Protein AF-A0A6J6MQL1-F1 (afdb_monomer)

Radius of gyration: 19.49 Å; Cα contacts (8 Å, |Δi|>4): 168; chains: 1; bounding box: 38×51×52 Å

pLDDT: mean 86.59, std 8.13, range [52.0, 97.88]

Foldseek 3Di:
DDLVVQLLCVQQVNDLDDPDALCCQQPVNVVSVVVVNRPDDDDDDFDQDPDPPDFGAHAHLPDDDDDDPPPDPPVPVSVVVVCCCLDPNVQCCVCAVVRHDDGPDPPDDPVSNPPHGVSSVNVVVRCVVRPYDHDPCNVDDCCLSPVPLVVVVVCVVVVNDDPVVSVVVSVVVVVVCVVPND

Organism: NCBI:txid449393

Secondary structure (DSSP, 8-state):
--HHHHHHHHHTTS-S-----TTTIIIIIHHHHHTT---SPPP--PPPPSSTTPPP-B-----PPP---TT-S-HHHHHHHHHHHHSHHHHHIIIIISS----S-S-S-GGGGGGS-HHHHHHHHHHHHH-B---GGGSS-HIIIIIIHHHHHHHHHTTSS-HHHHHHHHHHHHHHHHHH--

Mean predicted aligned error: 6.28 Å

Structure (mmCIF, N/CA/C/O backbone):
data_AF-A0A6J6MQL1-F1
#
_entry.id   AF-A0A6J6MQL1-F1
#
loop_
_atom_site.group_PDB
_atom_site.id
_atom_site.type_symbol
_atom_site.label_atom_id
_atom_site.label_alt_id
_atom_site.label_comp_id
_atom_site.label_asym_id
_atom_site.label_entity_id
_atom_site.label_seq_id
_atom_site.pdbx_PDB_ins_code
_atom_site.Cartn_x
_atom_site.Cartn_y
_atom_site.Cartn_z
_atom_site.occupancy
_atom_site.B_iso_or_equiv
_atom_site.auth_seq_id
_atom_site.auth_comp_id
_atom_site.auth_asym_id
_atom_site.auth_atom_id
_atom_site.pdbx_PDB_model_num
ATOM 1 N N . MET A 1 1 ? -16.166 -5.048 2.514 1.00 52.00 1 MET A N 1
ATOM 2 C CA . MET A 1 1 ? -16.376 -3.762 1.817 1.00 52.00 1 MET A CA 1
ATOM 3 C C . MET A 1 1 ? -15.197 -3.576 0.891 1.00 52.00 1 MET A C 1
ATOM 5 O O . MET A 1 1 ? -14.080 -3.800 1.338 1.00 52.00 1 MET A O 1
ATOM 9 N N . ASP A 1 2 ? -15.452 -3.268 -0.374 1.00 74.69 2 ASP A N 1
ATOM 10 C CA . ASP A 1 2 ? -14.392 -2.976 -1.341 1.00 74.69 2 ASP A CA 1
ATOM 11 C C . ASP A 1 2 ? -13.705 -1.640 -0.989 1.00 74.69 2 ASP A C 1
ATOM 13 O O . ASP A 1 2 ? -14.363 -0.738 -0.457 1.00 74.69 2 ASP A O 1
ATOM 17 N N . LEU A 1 3 ? -12.401 -1.510 -1.249 1.00 77.44 3 LEU A N 1
ATOM 18 C CA . LEU A 1 3 ? -11.632 -0.296 -0.948 1.00 77.44 3 LEU A CA 1
ATOM 19 C C . LEU A 1 3 ? -12.214 0.919 -1.680 1.00 77.44 3 LEU A C 1
ATOM 21 O O . LEU A 1 3 ? -12.257 2.010 -1.109 1.00 77.44 3 LEU A O 1
ATOM 25 N N . ASP A 1 4 ? -12.736 0.727 -2.889 1.00 84.88 4 ASP A N 1
ATOM 26 C CA . ASP A 1 4 ? -13.379 1.787 -3.670 1.00 84.88 4 ASP A CA 1
ATOM 27 C C . ASP A 1 4 ? -14.632 2.330 -2.970 1.00 84.88 4 ASP A C 1
ATOM 29 O O . ASP A 1 4 ? -14.839 3.542 -2.883 1.00 84.88 4 ASP A O 1
ATOM 33 N N . GLN A 1 5 ? -15.440 1.446 -2.378 1.00 88.25 5 GLN A N 1
ATOM 34 C CA . GLN A 1 5 ? -16.629 1.846 -1.622 1.00 88.25 5 GLN A CA 1
ATOM 35 C C . GLN A 1 5 ? -16.258 2.570 -0.325 1.00 88.25 5 GLN A C 1
ATOM 37 O O . GLN A 1 5 ? -16.855 3.597 -0.001 1.00 88.25 5 GLN A O 1
ATOM 42 N N . ALA A 1 6 ? -15.265 2.060 0.410 1.00 90.69 6 ALA A N 1
ATOM 43 C CA . ALA A 1 6 ? -14.784 2.698 1.634 1.00 90.69 6 ALA A CA 1
ATOM 44 C C . ALA A 1 6 ? -14.199 4.091 1.347 1.00 90.69 6 ALA A C 1
ATOM 46 O O . ALA A 1 6 ? -14.475 5.047 2.074 1.00 90.69 6 ALA A O 1
ATOM 47 N N . THR A 1 7 ? -13.456 4.217 0.244 1.00 92.00 7 THR A N 1
ATOM 48 C CA . THR A 1 7 ? -12.907 5.485 -0.244 1.00 92.00 7 THR A CA 1
ATOM 49 C C . THR A 1 7 ? -14.017 6.471 -0.575 1.00 92.00 7 THR A C 1
ATOM 51 O O . THR A 1 7 ? -13.976 7.597 -0.093 1.00 92.00 7 THR A O 1
ATOM 54 N N . ALA A 1 8 ? -15.035 6.049 -1.330 1.00 91.94 8 ALA A N 1
ATOM 55 C CA . ALA A 1 8 ? -16.162 6.905 -1.693 1.00 91.94 8 ALA A CA 1
ATOM 56 C C . ALA A 1 8 ? -16.960 7.385 -0.469 1.00 91.94 8 ALA A C 1
ATOM 58 O O . ALA A 1 8 ? -17.384 8.539 -0.414 1.00 91.94 8 ALA A O 1
ATOM 59 N N . LEU A 1 9 ? -17.156 6.522 0.536 1.00 94.31 9 LEU A N 1
ATOM 60 C CA . LEU A 1 9 ? -17.793 6.917 1.795 1.00 94.31 9 LEU A CA 1
ATOM 61 C C . LEU A 1 9 ? -16.956 7.959 2.542 1.00 94.31 9 LEU A C 1
ATOM 63 O O . LEU A 1 9 ? -17.510 8.949 3.019 1.00 94.31 9 LEU A O 1
ATOM 67 N N . PHE A 1 10 ? -15.639 7.766 2.613 1.00 95.12 10 PHE A N 1
ATOM 68 C CA . PHE A 1 10 ? -14.742 8.706 3.275 1.00 95.12 10 PHE A CA 1
ATOM 69 C C . PHE A 1 10 ? -14.699 10.054 2.554 1.00 95.12 10 PHE A C 1
ATOM 71 O O . PHE A 1 10 ? -14.961 11.079 3.176 1.00 95.12 10 PHE A O 1
ATOM 78 N N . THR A 1 11 ? -14.450 10.080 1.241 1.00 94.31 11 THR 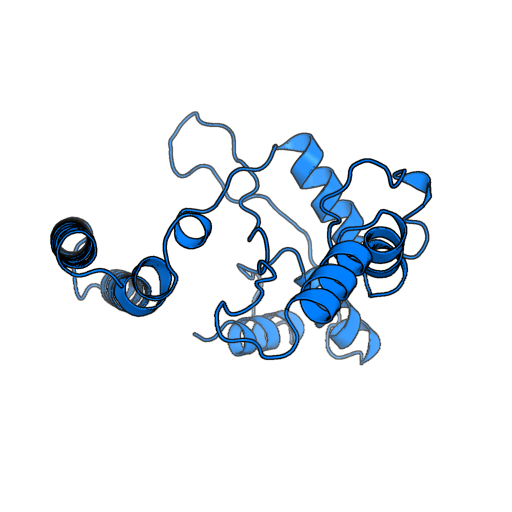A N 1
ATOM 79 C CA . THR A 1 11 ? -14.355 11.335 0.474 1.00 94.31 11 THR A CA 1
ATOM 80 C C . THR A 1 11 ? -15.674 12.107 0.449 1.00 94.31 11 THR A C 1
ATOM 82 O O . THR A 1 11 ? -15.651 13.335 0.439 1.00 94.31 11 THR A O 1
ATOM 85 N N . ALA A 1 12 ? -16.819 11.422 0.545 1.00 93.69 12 ALA A N 1
ATOM 86 C CA . ALA A 1 12 ? -18.136 12.041 0.709 1.00 93.69 12 ALA A CA 1
ATOM 87 C C . ALA A 1 12 ? -18.436 12.540 2.141 1.00 93.69 12 ALA A C 1
ATOM 89 O O . ALA A 1 12 ? -19.544 13.013 2.396 1.00 93.69 12 ALA A O 1
ATOM 90 N N . GLY A 1 13 ? -17.504 12.401 3.091 1.00 93.56 13 GLY A N 1
ATOM 91 C CA . GLY A 1 13 ? -17.689 12.795 4.493 1.00 93.56 13 GLY A CA 1
ATOM 92 C C . GLY A 1 13 ? -18.632 11.881 5.283 1.00 93.56 13 GLY A C 1
ATOM 93 O O . GLY A 1 13 ? -19.147 12.280 6.325 1.00 93.56 13 GLY A O 1
ATOM 94 N N . LYS A 1 14 ? -18.891 10.663 4.792 1.00 95.19 14 LYS A N 1
ATOM 95 C CA . LYS A 1 14 ? -19.779 9.673 5.428 1.00 95.19 14 LYS A CA 1
ATOM 96 C C . LYS A 1 14 ? -19.042 8.698 6.348 1.00 95.19 14 LYS A C 1
ATOM 98 O O . LYS A 1 14 ? -19.692 7.908 7.029 1.00 95.19 14 LYS A O 1
ATOM 103 N N . SER A 1 15 ? -17.711 8.745 6.395 1.00 94.25 15 SER A N 1
ATOM 104 C CA . SER A 1 15 ? -16.911 8.079 7.424 1.00 94.25 15 SER A CA 1
ATOM 105 C C . SER A 1 15 ? -15.860 9.033 7.993 1.00 94.25 15 SER A C 1
ATOM 107 O O . SER A 1 15 ? -15.272 9.833 7.273 1.00 94.25 15 SER A O 1
ATOM 109 N N . CYS A 1 16 ? -15.619 8.943 9.304 1.00 92.31 16 CYS A N 1
ATOM 110 C CA . CYS A 1 16 ? -14.619 9.774 9.987 1.00 92.31 16 CYS A CA 1
ATOM 111 C C . CYS A 1 16 ? -13.195 9.216 9.860 1.00 92.31 16 CYS A C 1
ATOM 113 O O . CYS A 1 16 ? -12.227 9.922 10.125 1.00 92.31 16 CYS A O 1
ATOM 115 N N . MET A 1 17 ? -13.063 7.938 9.501 1.00 92.56 17 MET A N 1
ATOM 116 C CA . MET A 1 17 ? -11.787 7.249 9.352 1.00 92.56 17 MET A CA 1
ATOM 117 C C . MET A 1 17 ? -11.829 6.328 8.140 1.00 92.56 17 MET A C 1
ATOM 119 O O . MET A 1 17 ? -12.863 5.726 7.834 1.00 92.56 17 MET A O 1
ATOM 123 N N . LEU A 1 18 ? -10.674 6.184 7.498 1.00 92.25 18 LEU A N 1
ATOM 124 C CA . LEU A 1 18 ? -10.436 5.220 6.440 1.00 92.25 18 LEU A CA 1
ATOM 125 C C . LEU A 1 18 ? -9.104 4.517 6.696 1.00 92.25 18 LEU A C 1
ATOM 127 O O . LEU A 1 18 ? -8.073 5.169 6.849 1.00 92.25 18 LEU A O 1
ATOM 131 N N . LEU A 1 19 ? -9.131 3.185 6.711 1.00 88.06 19 LEU A N 1
ATOM 132 C CA . LEU A 1 19 ? -7.923 2.382 6.564 1.00 88.06 19 LEU A CA 1
ATOM 133 C C . LEU A 1 19 ? -7.638 2.264 5.070 1.00 88.06 19 LEU A C 1
ATOM 135 O O . LEU A 1 19 ? -8.383 1.603 4.351 1.00 88.06 19 LEU A O 1
ATOM 139 N N . GLY A 1 20 ? -6.606 2.963 4.612 1.00 84.31 20 GLY A N 1
ATOM 140 C CA . GLY A 1 20 ? -6.303 3.120 3.196 1.00 84.31 20 GLY A CA 1
ATOM 141 C C . GLY A 1 20 ? -4.817 3.006 2.886 1.00 84.31 20 GLY A C 1
ATOM 142 O O . GLY A 1 20 ? -3.994 2.712 3.753 1.00 84.31 20 GLY A O 1
ATOM 143 N N . GLY A 1 21 ? -4.493 3.236 1.618 1.00 80.75 21 GLY A N 1
ATOM 144 C CA . GLY A 1 21 ? -3.138 3.154 1.090 1.00 80.75 21 GLY A CA 1
ATOM 145 C C . GLY A 1 21 ? -2.384 4.482 1.068 1.00 80.75 21 GLY A C 1
ATOM 146 O O . GLY A 1 21 ? -2.976 5.562 1.044 1.00 80.75 21 GLY A O 1
ATOM 147 N N . THR A 1 22 ? -1.056 4.402 0.980 1.00 80.06 22 THR A N 1
ATOM 148 C CA . THR A 1 22 ? -0.149 5.555 0.804 1.00 80.06 22 THR A CA 1
ATOM 149 C C . THR A 1 22 ? -0.374 6.326 -0.491 1.00 80.06 22 THR A C 1
ATOM 151 O O . THR A 1 22 ? -0.025 7.499 -0.564 1.00 80.06 22 THR A O 1
ATOM 154 N N . TRP A 1 23 ? -0.956 5.687 -1.507 1.00 79.56 23 TRP A N 1
ATOM 155 C CA . TRP A 1 23 ? -1.260 6.298 -2.803 1.00 79.56 23 TRP A CA 1
ATOM 156 C C . TRP A 1 23 ? -2.483 7.225 -2.758 1.00 79.56 23 TRP A C 1
ATOM 158 O O . TRP A 1 23 ? -2.714 8.005 -3.680 1.00 79.56 23 TRP A O 1
ATOM 168 N N . MET A 1 24 ? -3.297 7.156 -1.701 1.00 86.81 24 MET A N 1
ATOM 169 C CA . MET A 1 24 ? -4.571 7.872 -1.647 1.00 86.81 24 MET A CA 1
ATOM 170 C C . MET A 1 24 ? -4.439 9.399 -1.561 1.00 86.81 24 MET A C 1
ATOM 172 O O . MET A 1 24 ? -5.181 10.066 -2.287 1.00 86.81 24 MET A O 1
ATOM 176 N N . PRO A 1 25 ? -3.524 9.980 -0.752 1.00 87.06 25 PRO A N 1
ATOM 177 C CA . PRO A 1 25 ? -3.368 11.431 -0.675 1.00 87.06 25 PRO A CA 1
ATOM 178 C C . PRO A 1 25 ? -2.992 12.082 -2.009 1.00 87.06 25 PRO A C 1
ATOM 180 O O . PRO A 1 25 ? -3.547 13.123 -2.340 1.00 87.06 25 PRO A O 1
ATOM 183 N N . GLY A 1 26 ? -2.086 11.467 -2.778 1.00 82.38 26 GLY A N 1
ATOM 184 C CA . GLY A 1 26 ? -1.686 11.949 -4.105 1.00 82.38 26 GLY A CA 1
ATOM 185 C C . GLY A 1 26 ? -2.676 11.602 -5.222 1.00 82.38 26 GLY A C 1
ATOM 186 O O . GLY A 1 26 ? -2.787 12.335 -6.199 1.00 82.38 26 GLY A O 1
ATOM 187 N N . GLY A 1 27 ? -3.427 10.510 -5.061 1.00 85.75 27 GLY A N 1
ATOM 188 C CA . GLY A 1 27 ? -4.398 10.022 -6.036 1.00 85.75 27 GLY A CA 1
ATOM 189 C C . GLY A 1 27 ? -5.831 10.448 -5.725 1.00 85.75 27 GLY A C 1
ATOM 190 O O . GLY A 1 27 ? -6.279 11.537 -6.096 1.00 85.75 27 GLY A O 1
ATOM 191 N N . ALA A 1 28 ? -6.582 9.549 -5.084 1.00 88.00 28 ALA A N 1
ATOM 192 C CA . ALA A 1 28 ? -8.027 9.681 -4.910 1.00 88.00 28 ALA A CA 1
ATOM 193 C C . ALA A 1 28 ? -8.431 10.945 -4.131 1.00 88.00 28 ALA A C 1
ATOM 195 O O . ALA A 1 28 ? -9.362 11.632 -4.540 1.00 88.00 28 ALA A O 1
ATOM 196 N N . PHE A 1 29 ? -7.731 11.296 -3.048 1.00 90.94 29 PHE A N 1
ATOM 197 C CA . PHE A 1 29 ? -8.097 12.461 -2.233 1.00 90.94 29 PHE A CA 1
ATOM 198 C C . PHE A 1 29 ? -7.861 13.773 -2.977 1.00 90.94 29 PHE A C 1
ATOM 200 O O . PHE A 1 29 ? -8.741 14.631 -2.995 1.00 90.94 29 PHE A O 1
ATOM 207 N N . GLU A 1 30 ? -6.717 13.911 -3.645 1.00 87.62 30 GLU A N 1
ATOM 208 C CA . GLU A 1 30 ? -6.418 15.077 -4.477 1.00 87.62 30 GLU A CA 1
ATOM 209 C C . GLU A 1 30 ? -7.430 15.212 -5.625 1.00 87.62 30 GLU A C 1
ATOM 211 O O . GLU A 1 30 ? -7.942 16.299 -5.900 1.00 87.62 30 GLU A O 1
ATOM 216 N N . THR A 1 31 ? -7.770 14.090 -6.265 1.00 89.44 31 THR A N 1
ATOM 217 C CA . THR A 1 31 ? -8.758 14.034 -7.350 1.00 89.44 31 THR A CA 1
ATOM 218 C C . THR A 1 31 ? -10.142 14.477 -6.878 1.00 89.44 31 THR A C 1
ATOM 220 O O . THR A 1 31 ? -10.754 15.352 -7.493 1.00 89.44 31 THR A O 1
ATOM 223 N N . GLU A 1 32 ? -10.642 13.916 -5.777 1.00 91.81 32 GLU A N 1
ATOM 224 C CA . GLU A 1 32 ? -11.969 14.248 -5.250 1.00 91.81 32 GLU A CA 1
ATOM 225 C C . GLU A 1 32 ? -12.021 15.654 -4.636 1.00 91.81 32 GLU A C 1
ATOM 227 O O . GLU A 1 32 ? -13.053 16.323 -4.723 1.00 91.81 32 GLU A O 1
ATOM 232 N N . THR A 1 33 ? -10.906 16.155 -4.099 1.00 91.62 33 THR A N 1
ATOM 233 C CA . THR A 1 33 ? -10.778 17.551 -3.652 1.00 91.62 33 THR A CA 1
ATOM 234 C C . THR A 1 33 ? -10.866 18.512 -4.839 1.00 91.62 33 THR A C 1
ATOM 236 O O . THR A 1 33 ? -11.648 19.461 -4.800 1.00 91.62 33 THR A O 1
ATOM 239 N N . LYS A 1 34 ? -10.149 18.244 -5.942 1.00 90.19 34 LYS A N 1
ATOM 240 C CA . LYS A 1 34 ? -10.199 19.061 -7.173 1.00 90.19 34 LYS A CA 1
ATOM 241 C C . LYS A 1 34 ? -11.575 19.075 -7.831 1.00 90.19 34 LYS A C 1
ATOM 243 O O . LYS A 1 34 ? -12.005 20.114 -8.323 1.00 90.19 34 LYS A O 1
ATOM 248 N N . LYS A 1 35 ? -12.287 17.945 -7.808 1.00 92.94 35 LYS A N 1
ATOM 249 C CA . LYS A 1 35 ? -13.691 17.862 -8.248 1.00 92.94 35 LYS A CA 1
ATOM 250 C C . LYS A 1 35 ? -14.658 18.569 -7.293 1.00 92.94 35 LYS A C 1
ATOM 252 O O . LYS A 1 35 ? -15.834 18.726 -7.609 1.00 92.94 35 LYS A O 1
ATOM 257 N N . GLY A 1 36 ? -14.189 18.964 -6.111 1.00 91.69 36 GLY A N 1
ATOM 258 C CA . GLY A 1 36 ? -15.005 19.553 -5.062 1.00 91.69 36 GLY A CA 1
ATOM 259 C C . GLY A 1 36 ? -15.944 18.558 -4.380 1.00 91.69 36 GLY A C 1
ATOM 260 O O . GLY A 1 36 ? -16.857 19.009 -3.694 1.00 91.69 36 GLY A O 1
ATOM 261 N N . ALA A 1 37 ? -15.759 17.250 -4.550 1.00 90.56 37 ALA A N 1
ATOM 262 C CA . ALA A 1 37 ? -16.535 16.231 -3.848 1.00 90.56 37 ALA A CA 1
ATOM 263 C C . ALA A 1 37 ? -16.072 16.095 -2.389 1.00 90.56 37 ALA A C 1
ATOM 265 O O . ALA A 1 37 ? -16.895 16.071 -1.476 1.00 90.56 37 ALA A O 1
ATOM 266 N N . MET A 1 38 ? -14.756 16.102 -2.167 1.00 94.69 38 MET A N 1
ATOM 267 C CA . MET A 1 38 ? -14.161 16.090 -0.832 1.00 94.69 38 MET A CA 1
ATOM 268 C C . MET A 1 38 ? -14.046 17.523 -0.299 1.00 94.69 38 MET A C 1
ATOM 270 O O . MET A 1 38 ? -13.394 18.373 -0.903 1.00 94.69 38 MET A O 1
ATOM 274 N N . LYS A 1 39 ? -14.726 17.814 0.817 1.00 94.00 39 LYS A N 1
ATOM 275 C CA . LYS A 1 39 ? -14.834 19.167 1.410 1.00 94.00 39 LYS A CA 1
ATOM 276 C C . LYS A 1 39 ? -13.977 19.374 2.662 1.00 94.00 39 LYS A C 1
ATOM 278 O O . LYS A 1 39 ? -14.178 20.342 3.390 1.00 94.00 39 LYS A O 1
ATOM 283 N N . PHE A 1 40 ? -13.059 18.459 2.939 1.00 93.25 40 PHE A N 1
ATOM 284 C CA . PHE A 1 40 ? -12.234 18.466 4.139 1.00 93.25 40 PHE A CA 1
ATOM 285 C C . PHE A 1 40 ? -10.818 17.993 3.819 1.00 93.25 40 PHE A C 1
ATOM 287 O O . PHE A 1 40 ? -10.604 17.269 2.848 1.00 93.25 40 PHE A O 1
ATOM 294 N N . THR A 1 41 ? -9.868 18.370 4.670 1.00 89.62 41 THR A N 1
ATOM 295 C CA . THR A 1 41 ? -8.490 17.878 4.604 1.00 89.62 41 THR A CA 1
ATOM 296 C C . THR A 1 41 ? -8.341 16.703 5.570 1.00 89.62 41 THR A C 1
ATOM 298 O O . THR A 1 41 ? -8.594 16.881 6.765 1.00 89.62 41 THR A O 1
ATOM 301 N N . PRO A 1 42 ? -7.959 15.503 5.104 1.00 89.75 42 PRO A N 1
ATOM 302 C CA . PRO A 1 42 ? -7.773 14.360 5.984 1.00 89.75 42 PRO A CA 1
ATOM 303 C C . PRO A 1 42 ? -6.489 14.515 6.807 1.00 89.75 42 PRO A C 1
ATOM 305 O O . PRO A 1 42 ? -5.447 14.902 6.282 1.00 89.75 42 PRO A O 1
ATOM 308 N N . GLY A 1 43 ? -6.555 14.164 8.090 1.00 89.56 43 GLY A N 1
ATOM 309 C CA . GLY A 1 43 ? -5.359 13.903 8.890 1.00 89.56 43 GLY A CA 1
ATOM 310 C C . GLY A 1 43 ? -4.821 12.498 8.616 1.00 89.56 43 GLY A C 1
ATOM 311 O O . GLY A 1 43 ? -5.586 11.592 8.281 1.00 89.56 43 GLY A O 1
ATOM 312 N N . LEU A 1 44 ? -3.513 12.305 8.786 1.00 88.69 44 LEU A N 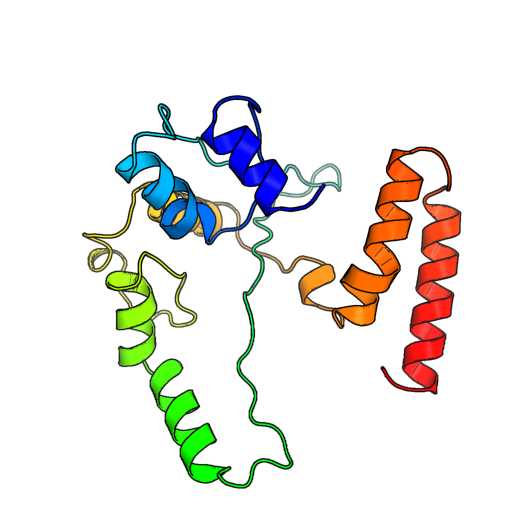1
ATOM 313 C CA . LEU A 1 44 ? -2.863 10.999 8.670 1.00 88.69 44 LEU A CA 1
ATOM 314 C C . LEU A 1 44 ? -2.323 10.549 10.026 1.00 88.69 44 LEU A C 1
ATOM 316 O O . LEU A 1 44 ? -1.759 11.341 10.778 1.00 88.69 44 LEU A O 1
ATOM 320 N N . ALA A 1 45 ? -2.476 9.262 10.321 1.00 88.31 45 ALA A N 1
ATOM 321 C CA . ALA A 1 45 ? -1.987 8.653 11.549 1.00 88.31 45 ALA A CA 1
ATOM 322 C C . ALA A 1 45 ? -1.421 7.257 11.275 1.00 88.31 45 ALA A C 1
ATOM 324 O O . ALA A 1 45 ? -1.848 6.562 10.352 1.00 88.31 45 ALA A O 1
ATOM 325 N N . VAL A 1 46 ? -0.461 6.844 12.104 1.00 87.38 46 VAL A N 1
ATOM 326 C CA . VAL A 1 46 ? 0.056 5.471 12.117 1.00 87.38 46 VAL A CA 1
ATOM 327 C C . VAL A 1 46 ? -0.845 4.616 12.998 1.00 87.38 46 VAL A C 1
ATOM 329 O O . VAL A 1 46 ? -1.255 5.054 14.075 1.00 87.38 46 VAL A O 1
ATOM 332 N N . LEU A 1 47 ? -1.145 3.393 12.557 1.00 85.31 47 LEU A N 1
ATOM 333 C CA . LEU A 1 47 ? -1.889 2.444 13.379 1.00 85.31 47 LEU A CA 1
ATOM 334 C C . LEU A 1 47 ? -1.125 2.134 14.672 1.00 85.31 47 LEU A C 1
ATOM 336 O O . LEU A 1 47 ? 0.104 2.008 14.646 1.00 85.31 47 LEU A O 1
ATOM 340 N N . PRO A 1 48 ? -1.827 1.991 15.808 1.00 85.19 48 PRO A N 1
ATOM 341 C CA . PRO A 1 48 ? -1.183 1.569 17.039 1.00 85.19 48 PRO A CA 1
ATOM 342 C C . PRO A 1 48 ? -0.574 0.177 16.858 1.00 85.19 48 PRO A C 1
ATOM 344 O O . PRO A 1 48 ? -1.074 -0.652 16.095 1.00 85.19 48 PRO A O 1
ATOM 347 N N . SER A 1 49 ? 0.502 -0.096 17.595 1.00 83.94 49 SER A N 1
ATOM 348 C CA . SER A 1 49 ? 1.056 -1.445 17.639 1.00 83.94 49 SER A CA 1
ATOM 349 C C . SER A 1 49 ? 0.021 -2.423 18.196 1.00 83.94 49 SER A C 1
ATOM 351 O O . SER A 1 49 ? -0.571 -2.182 19.248 1.00 83.94 49 SER A O 1
ATOM 353 N N . VAL A 1 50 ? -0.132 -3.566 17.527 1.00 81.50 50 VAL A N 1
ATOM 354 C CA . VAL A 1 50 ? -0.936 -4.693 18.025 1.00 81.50 50 VAL A CA 1
ATOM 355 C C . VAL A 1 50 ? -0.253 -5.444 19.175 1.00 81.50 50 VAL A C 1
ATOM 357 O O . VAL A 1 50 ? -0.895 -6.225 19.870 1.00 81.50 50 VAL A O 1
ATOM 360 N N . VAL A 1 51 ? 1.044 -5.201 19.403 1.00 83.12 51 VAL A N 1
ATOM 361 C CA . VAL A 1 51 ? 1.808 -5.741 20.535 1.00 83.12 51 VAL A CA 1
ATOM 362 C C . VAL A 1 51 ? 2.057 -4.632 21.555 1.00 83.12 51 VAL A C 1
ATOM 364 O O . VAL A 1 51 ? 2.676 -3.611 21.236 1.00 83.12 51 VAL A O 1
ATOM 367 N N . ALA A 1 52 ? 1.609 -4.847 22.793 1.00 86.56 52 ALA A N 1
ATOM 368 C CA . ALA A 1 52 ? 1.800 -3.901 23.889 1.00 86.56 52 ALA A CA 1
ATOM 369 C C . ALA A 1 52 ? 3.290 -3.569 24.102 1.00 86.56 52 ALA A C 1
ATOM 371 O O . ALA A 1 52 ? 4.154 -4.445 24.054 1.00 86.56 52 ALA A O 1
ATOM 372 N N . GLY A 1 53 ? 3.595 -2.286 24.315 1.00 86.31 53 GLY A N 1
ATOM 373 C CA . GLY A 1 53 ? 4.962 -1.799 24.538 1.00 86.31 53 GLY A CA 1
ATOM 374 C C . GLY A 1 53 ? 5.857 -1.751 23.293 1.00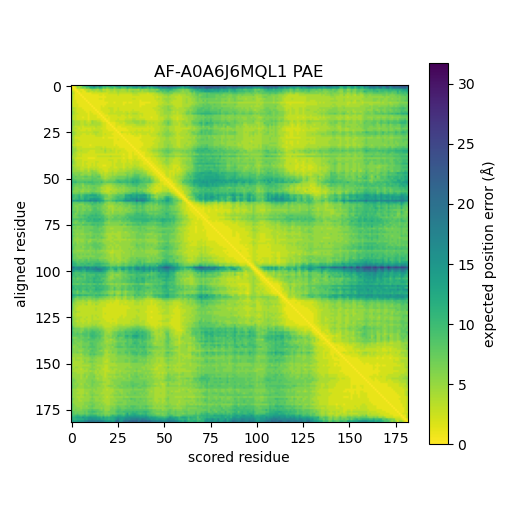 86.31 53 GLY A C 1
ATOM 375 O O . GLY A 1 53 ? 7.013 -1.344 23.397 1.00 86.31 53 GLY A O 1
ATOM 376 N N . LYS A 1 54 ? 5.361 -2.136 22.109 1.00 86.62 54 LYS A N 1
ATOM 377 C CA . LYS A 1 54 ? 6.092 -1.965 20.844 1.00 86.62 54 LYS A CA 1
ATOM 378 C C . LYS A 1 54 ? 5.736 -0.636 20.182 1.00 86.62 54 LYS A C 1
ATOM 380 O O . LYS A 1 54 ? 4.601 -0.167 20.261 1.00 86.62 54 LYS A O 1
ATOM 385 N N . LYS A 1 55 ? 6.731 -0.032 19.525 1.00 85.75 55 LYS A N 1
ATOM 386 C CA . LYS A 1 55 ? 6.554 1.196 18.743 1.00 85.75 55 LYS A CA 1
ATOM 387 C C . LYS A 1 55 ? 5.586 0.918 17.589 1.00 85.75 55 LYS A C 1
ATOM 389 O O . LYS A 1 55 ? 5.685 -0.124 16.945 1.00 85.75 55 LYS A O 1
ATOM 394 N N . ALA A 1 56 ? 4.684 1.857 17.325 1.00 88.69 56 ALA A N 1
ATOM 395 C CA . ALA A 1 56 ? 3.923 1.867 16.085 1.00 88.69 56 ALA A CA 1
ATOM 396 C C . ALA A 1 56 ? 4.879 1.996 14.891 1.00 88.69 56 ALA A C 1
ATOM 398 O O . ALA A 1 56 ? 5.836 2.773 14.931 1.00 88.69 56 ALA A O 1
ATOM 399 N N . THR A 1 57 ? 4.608 1.251 13.833 1.00 86.00 57 THR A N 1
ATOM 400 C CA . THR A 1 57 ? 5.362 1.290 12.582 1.00 86.00 57 THR A CA 1
ATOM 401 C C . THR A 1 57 ? 4.401 1.566 11.448 1.00 86.00 57 THR A C 1
ATOM 403 O O . THR A 1 57 ? 3.253 1.109 11.439 1.00 86.00 57 THR A O 1
ATOM 406 N N . TYR A 1 58 ? 4.868 2.330 10.469 1.00 83.94 58 TYR A N 1
ATOM 407 C CA . TYR A 1 58 ? 4.099 2.498 9.256 1.00 83.94 58 TYR A CA 1
ATOM 408 C C . TYR A 1 58 ? 4.098 1.171 8.490 1.00 83.94 58 TYR A C 1
ATOM 410 O O . TYR A 1 58 ? 5.144 0.541 8.343 1.00 83.94 58 TYR A O 1
ATOM 418 N N . THR A 1 59 ? 2.930 0.726 8.030 1.00 79.25 59 THR A N 1
ATOM 419 C CA . THR A 1 59 ? 2.792 -0.528 7.273 1.00 79.25 59 THR A CA 1
ATOM 420 C C . THR A 1 59 ? 2.379 -0.192 5.842 1.00 79.25 59 THR A C 1
ATOM 422 O O . THR A 1 59 ? 1.200 -0.316 5.505 1.00 79.25 59 THR A O 1
ATOM 425 N N . PRO A 1 60 ? 3.295 0.341 5.011 1.00 68.88 60 PRO A N 1
ATOM 426 C CA . PRO A 1 60 ? 2.951 0.675 3.642 1.00 68.88 60 PRO A CA 1
ATOM 427 C C . PRO A 1 60 ? 2.664 -0.613 2.865 1.00 68.88 60 PRO A C 1
ATOM 429 O O . PRO A 1 60 ? 3.329 -1.637 3.040 1.00 68.88 60 PRO A O 1
ATOM 432 N N . TYR A 1 61 ? 1.696 -0.549 1.956 1.00 67.88 61 TYR A N 1
ATOM 433 C CA . TYR A 1 61 ? 1.692 -1.472 0.829 1.00 67.88 61 TYR A CA 1
ATOM 434 C C . TYR A 1 61 ? 2.894 -1.095 -0.041 1.00 67.88 61 TYR A C 1
ATOM 436 O O . TYR A 1 61 ? 2.982 0.048 -0.493 1.00 67.88 61 TYR A O 1
ATOM 444 N N . TYR A 1 62 ? 3.829 -2.023 -0.248 1.00 66.69 62 TYR A N 1
ATOM 445 C CA . TYR A 1 62 ? 5.055 -1.768 -1.016 1.00 66.69 62 TYR A CA 1
ATOM 446 C C . TYR A 1 62 ? 4.827 -1.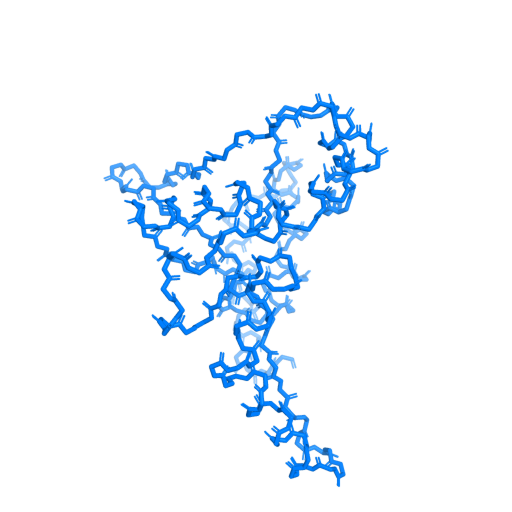708 -2.537 1.00 66.69 62 TYR A C 1
ATOM 448 O O . TYR A 1 62 ? 5.783 -1.679 -3.306 1.00 66.69 62 TYR A O 1
ATOM 456 N N . GLY A 1 63 ? 3.565 -1.609 -2.958 1.00 67.06 63 GLY A N 1
ATOM 457 C CA . GLY A 1 63 ? 3.167 -1.443 -4.345 1.00 67.06 63 GLY A CA 1
ATOM 458 C C . GLY A 1 63 ? 3.166 -2.751 -5.122 1.00 67.06 63 GLY A C 1
ATOM 459 O O . GLY A 1 63 ? 3.320 -3.840 -4.566 1.00 67.06 63 GLY A O 1
ATOM 460 N N . ASP A 1 64 ? 2.986 -2.608 -6.429 1.00 73.69 64 ASP A N 1
ATOM 461 C CA . ASP A 1 64 ? 3.065 -3.711 -7.373 1.00 73.69 64 ASP A CA 1
ATOM 462 C C . ASP A 1 64 ? 4.486 -3.795 -7.936 1.00 73.69 64 ASP A C 1
ATOM 464 O O . ASP A 1 64 ? 5.099 -2.786 -8.295 1.00 73.69 64 ASP A O 1
ATOM 468 N N . ALA A 1 65 ? 5.018 -5.012 -8.022 1.00 78.44 65 ALA A N 1
ATOM 469 C CA . ALA A 1 65 ? 6.291 -5.257 -8.680 1.00 78.44 65 ALA A CA 1
ATOM 470 C C . ALA A 1 65 ? 6.076 -5.476 -10.181 1.00 78.44 65 ALA A C 1
ATOM 472 O O . ALA A 1 65 ? 5.163 -6.190 -10.601 1.00 78.44 65 ALA A O 1
ATOM 473 N N . TYR A 1 66 ? 6.966 -4.919 -10.997 1.00 84.56 66 TYR A N 1
ATOM 474 C CA . TYR A 1 66 ? 6.993 -5.223 -12.420 1.00 84.56 66 TYR A CA 1
ATOM 475 C C . TYR A 1 66 ? 7.718 -6.546 -12.681 1.00 84.56 66 TYR A C 1
ATOM 477 O O . TYR A 1 66 ? 8.788 -6.802 -12.129 1.00 84.56 66 TYR A O 1
ATOM 485 N N . GLY A 1 67 ? 7.164 -7.369 -13.570 1.00 89.69 67 GLY A N 1
ATOM 486 C CA . GLY A 1 67 ? 7.773 -8.627 -13.993 1.00 89.69 67 GLY A CA 1
ATOM 487 C C . GLY A 1 67 ? 7.659 -8.828 -15.497 1.00 89.69 67 GLY A C 1
ATOM 488 O O . GLY A 1 67 ? 6.664 -8.446 -16.111 1.00 89.69 67 GLY A O 1
ATOM 489 N N . VAL A 1 68 ? 8.672 -9.460 -16.094 1.00 94.00 68 VAL A N 1
ATOM 490 C CA . VAL A 1 68 ? 8.617 -9.903 -17.492 1.00 94.00 68 VAL A CA 1
ATOM 491 C C . VAL A 1 68 ? 8.204 -11.376 -17.518 1.00 94.00 68 VAL A C 1
ATOM 493 O O . VAL A 1 68 ? 8.912 -12.211 -16.951 1.00 94.00 68 VAL A O 1
ATOM 496 N N . PRO A 1 69 ? 7.084 -11.741 -18.169 1.00 94.00 69 PRO A N 1
ATOM 497 C CA . PRO A 1 69 ? 6.702 -13.140 -18.309 1.00 94.00 69 PRO A CA 1
ATOM 498 C C . PRO A 1 69 ? 7.799 -13.932 -19.021 1.00 94.00 69 PRO A C 1
ATOM 500 O O . PRO A 1 69 ? 8.268 -13.521 -20.081 1.00 94.00 69 PRO A O 1
ATOM 503 N N . THR A 1 70 ? 8.159 -15.111 -18.514 1.00 93.38 70 THR A N 1
ATOM 504 C CA . THR A 1 70 ? 9.231 -15.950 -19.094 1.00 93.38 70 THR A CA 1
ATOM 505 C C . THR A 1 70 ? 8.964 -16.363 -20.545 1.00 93.38 70 THR A C 1
ATOM 507 O O . THR A 1 70 ? 9.893 -16.592 -21.311 1.00 93.38 70 THR A O 1
ATOM 510 N N . LYS A 1 71 ? 7.691 -16.405 -20.952 1.00 95.81 71 LYS A N 1
ATOM 511 C CA . LYS A 1 71 ? 7.251 -16.720 -22.321 1.00 95.81 71 LYS A CA 1
ATOM 512 C C . LYS A 1 71 ? 7.040 -15.484 -23.208 1.00 95.81 71 LYS A C 1
ATOM 514 O O . LYS A 1 71 ? 6.479 -15.614 -24.295 1.00 95.81 71 LYS A O 1
ATOM 519 N N . SER A 1 72 ? 7.434 -14.289 -22.759 1.00 95.56 72 SER A N 1
ATOM 520 C CA . SER A 1 72 ? 7.358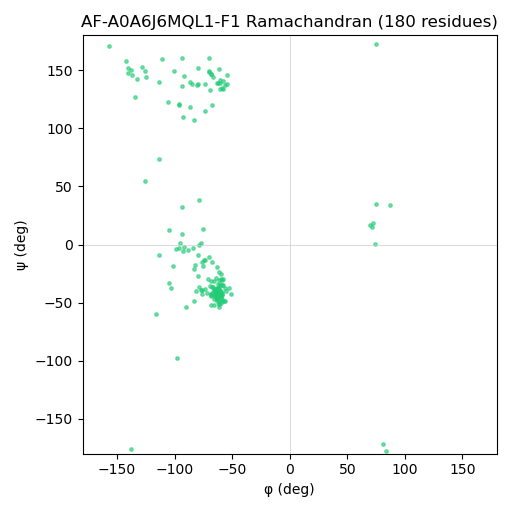 -13.082 -23.588 1.00 95.56 72 SER A CA 1
ATOM 521 C C . SER A 1 72 ? 8.190 -13.260 -24.858 1.00 95.56 72 SER A C 1
ATOM 523 O O . SER A 1 72 ? 9.336 -13.702 -24.798 1.00 95.56 72 SER A O 1
ATOM 525 N N . LYS A 1 73 ? 7.622 -12.883 -26.008 1.00 97.00 73 LYS A N 1
ATOM 526 C CA . LYS A 1 73 ? 8.333 -12.875 -27.297 1.00 97.00 73 LYS A CA 1
ATOM 527 C C . LYS A 1 73 ? 9.321 -11.708 -27.421 1.00 97.00 73 LYS A C 1
ATOM 529 O O . LYS A 1 73 ? 10.158 -11.729 -28.309 1.00 97.00 73 LYS A O 1
ATOM 534 N N . ASN A 1 74 ? 9.227 -10.719 -26.529 1.00 96.62 74 ASN A N 1
ATOM 535 C CA . ASN A 1 74 ? 10.007 -9.481 -26.553 1.00 96.62 74 ASN A CA 1
ATOM 536 C C . ASN A 1 74 ? 10.735 -9.282 -25.213 1.00 96.62 74 ASN A C 1
ATOM 538 O O . ASN A 1 74 ? 10.527 -8.278 -24.536 1.00 96.62 74 ASN A O 1
ATOM 542 N N . GLN A 1 75 ? 11.526 -10.273 -24.789 1.00 96.50 75 GLN A N 1
ATOM 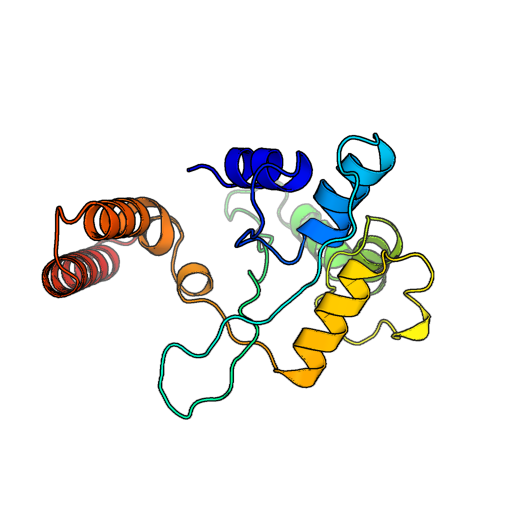543 C CA . GLN A 1 75 ? 12.233 -10.244 -23.498 1.00 96.50 75 GLN A CA 1
ATOM 544 C C . GLN A 1 75 ? 13.128 -9.010 -23.352 1.00 96.50 75 GLN A C 1
ATOM 546 O O . GLN A 1 75 ? 13.057 -8.313 -22.346 1.00 96.50 75 GLN A O 1
ATOM 551 N N . GLU A 1 76 ? 13.941 -8.730 -24.369 1.00 96.19 76 GLU A N 1
ATOM 552 C CA . GLU A 1 76 ? 14.923 -7.644 -24.350 1.00 96.19 76 GLU A CA 1
ATOM 553 C C . GLU A 1 76 ? 14.259 -6.275 -24.177 1.00 96.19 76 GLU A C 1
ATOM 555 O O . GLU A 1 76 ? 14.544 -5.575 -23.208 1.00 96.19 76 GLU A O 1
ATOM 560 N N . TRP A 1 77 ? 13.286 -5.950 -25.031 1.00 96.94 77 TRP A N 1
ATOM 561 C CA . TRP A 1 77 ? 12.534 -4.696 -24.940 1.00 96.94 77 TRP A CA 1
ATOM 562 C C . TRP A 1 77 ? 11.744 -4.560 -23.640 1.00 96.94 77 TRP A C 1
ATOM 564 O O . TRP A 1 77 ? 11.667 -3.472 -23.072 1.00 96.94 77 TRP A O 1
ATOM 574 N N . ALA A 1 78 ? 11.164 -5.654 -23.139 1.00 96.19 78 ALA A N 1
ATOM 575 C CA . ALA A 1 78 ? 10.474 -5.625 -21.856 1.00 96.19 78 ALA A CA 1
ATOM 576 C C . ALA A 1 78 ? 11.448 -5.298 -20.712 1.00 96.19 78 ALA A C 1
ATOM 578 O O . ALA A 1 78 ? 11.134 -4.470 -19.862 1.00 96.19 78 ALA A O 1
ATOM 579 N N . LEU A 1 79 ? 12.645 -5.892 -20.711 1.00 95.44 79 LEU A N 1
ATOM 580 C CA . LEU A 1 79 ? 13.683 -5.583 -19.727 1.00 95.44 79 LEU A CA 1
ATOM 581 C C . LEU A 1 79 ? 14.193 -4.144 -19.856 1.00 95.44 79 LEU A C 1
ATOM 583 O O . LEU A 1 79 ? 14.432 -3.504 -18.836 1.00 95.44 79 LEU A O 1
ATOM 587 N N . GLU A 1 80 ? 14.347 -3.625 -21.073 1.00 96.31 80 GLU A N 1
ATOM 588 C CA . GLU A 1 80 ? 14.752 -2.236 -21.301 1.00 96.31 80 GLU A CA 1
ATOM 589 C C . GLU A 1 80 ? 13.722 -1.245 -20.747 1.00 96.31 80 GLU A C 1
ATOM 591 O O . GLU A 1 80 ? 14.086 -0.323 -20.014 1.00 96.31 80 GLU A O 1
ATOM 596 N N . LEU A 1 81 ? 12.432 -1.496 -20.982 1.00 94.50 81 LEU A N 1
ATOM 597 C CA . LEU A 1 81 ? 11.356 -0.698 -20.397 1.00 94.50 81 LEU A CA 1
ATOM 598 C C . LEU A 1 81 ? 11.398 -0.722 -18.862 1.00 94.50 81 LEU A C 1
ATOM 600 O O . LEU A 1 81 ? 11.297 0.328 -18.225 1.00 94.50 81 LEU A O 1
ATOM 604 N N . LEU A 1 82 ? 11.589 -1.899 -18.254 1.00 93.62 82 LEU A N 1
ATOM 605 C CA . LEU A 1 82 ? 11.702 -1.996 -16.796 1.00 93.62 82 LEU A CA 1
ATOM 606 C C . LEU A 1 82 ? 12.927 -1.249 -16.265 1.00 93.62 82 LEU A C 1
ATOM 608 O O . LEU A 1 82 ? 12.831 -0.578 -15.240 1.00 93.62 82 LEU A O 1
ATOM 612 N N . ARG A 1 83 ? 14.066 -1.303 -16.965 1.00 93.38 83 ARG A N 1
ATOM 613 C CA . ARG A 1 83 ? 15.255 -0.520 -16.595 1.00 93.38 83 ARG A CA 1
ATOM 614 C C . ARG A 1 83 ? 14.972 0.977 -16.625 1.00 93.38 83 ARG A C 1
ATOM 616 O O . ARG A 1 83 ? 15.404 1.673 -15.712 1.00 93.38 83 ARG A O 1
ATOM 623 N N . TYR A 1 84 ? 14.225 1.463 -17.617 1.00 93.00 84 TYR A N 1
ATOM 624 C CA . TYR A 1 84 ? 13.828 2.868 -17.671 1.00 93.00 84 TYR A CA 1
ATOM 625 C C . TYR A 1 84 ? 12.929 3.255 -16.488 1.00 93.00 84 TYR A C 1
ATOM 627 O O . TYR A 1 84 ? 13.232 4.220 -15.788 1.00 93.00 84 TYR A O 1
ATOM 635 N N . PHE A 1 85 ? 11.885 2.475 -16.188 1.00 89.50 85 PHE A N 1
ATOM 636 C CA . PHE A 1 85 ? 10.998 2.742 -15.045 1.00 89.50 85 PHE A CA 1
ATOM 637 C C . PHE A 1 85 ? 11.723 2.734 -13.695 1.00 89.50 85 PHE A C 1
ATOM 639 O O . PHE A 1 85 ? 11.371 3.507 -12.804 1.00 89.50 85 PHE A O 1
ATOM 646 N N . MET A 1 86 ? 12.748 1.896 -13.545 1.00 88.81 86 MET A N 1
ATOM 647 C CA . MET A 1 86 ? 13.550 1.808 -12.322 1.00 88.81 86 MET A CA 1
ATOM 648 C C . MET A 1 86 ? 14.740 2.778 -12.293 1.00 88.81 86 MET A C 1
ATOM 650 O O . MET A 1 86 ? 15.434 2.853 -11.281 1.00 88.81 86 MET A O 1
ATOM 654 N N . SER A 1 87 ? 14.991 3.515 -13.376 1.00 90.88 87 SER A N 1
ATOM 655 C CA . SER A 1 87 ? 16.046 4.527 -13.426 1.00 90.88 87 SER A CA 1
ATOM 656 C C . SER A 1 87 ? 15.705 5.741 -12.558 1.00 90.88 87 SER A C 1
ATOM 658 O O . SER A 1 87 ? 14.538 6.010 -12.269 1.00 90.88 87 SER A O 1
ATOM 660 N N . ASP A 1 88 ? 16.721 6.530 -12.202 1.00 90.06 88 ASP A N 1
ATOM 661 C CA . ASP A 1 88 ? 16.531 7.810 -11.510 1.00 90.06 88 ASP A CA 1
ATOM 662 C C . ASP A 1 88 ? 15.551 8.734 -12.247 1.00 90.06 88 ASP A C 1
ATOM 664 O O . ASP A 1 88 ? 14.782 9.450 -11.612 1.00 90.06 88 ASP A O 1
ATOM 668 N N . GLU A 1 89 ? 15.575 8.738 -13.581 1.00 90.50 89 GLU A N 1
ATOM 669 C CA . GLU A 1 89 ? 14.669 9.550 -14.394 1.00 90.50 89 GLU A CA 1
ATOM 670 C C . GLU A 1 89 ? 13.225 9.052 -14.283 1.00 90.50 89 GLU A C 1
ATOM 672 O O . GLU A 1 89 ? 12.339 9.826 -13.919 1.00 90.50 89 GLU A O 1
ATOM 677 N N . GLY A 1 90 ? 12.992 7.756 -14.512 1.00 89.88 90 GLY A N 1
ATOM 678 C CA . GLY A 1 90 ? 11.660 7.157 -14.412 1.00 89.88 90 GLY A CA 1
ATOM 679 C C . GLY A 1 90 ? 11.048 7.330 -13.020 1.00 89.88 90 GLY A C 1
ATOM 680 O O . GLY A 1 90 ? 9.885 7.718 -12.885 1.00 89.88 90 GLY A O 1
ATOM 681 N N . GLN A 1 91 ? 11.851 7.137 -11.972 1.00 88.12 91 GLN A N 1
ATOM 682 C CA . GLN A 1 91 ? 11.424 7.345 -10.589 1.00 88.12 91 GLN A CA 1
ATOM 683 C C . GLN A 1 91 ? 11.141 8.822 -10.277 1.00 88.12 91 GLN A C 1
ATOM 685 O O . GLN A 1 91 ? 10.180 9.109 -9.564 1.00 88.12 91 GLN A O 1
ATOM 690 N N . LYS A 1 92 ? 11.913 9.772 -10.831 1.00 87.75 92 LYS A N 1
ATOM 691 C CA . LYS A 1 92 ? 11.632 11.216 -10.702 1.00 87.75 92 LYS A CA 1
ATOM 692 C C . LYS A 1 92 ? 10.310 11.592 -11.353 1.00 87.75 92 LYS A C 1
ATOM 694 O O . LYS A 1 92 ? 9.517 12.270 -10.707 1.00 87.75 92 LYS A O 1
ATOM 699 N N . ILE A 1 93 ? 10.049 11.121 -12.573 1.00 87.00 93 ILE A N 1
ATOM 700 C CA . ILE A 1 93 ? 8.773 11.367 -13.263 1.00 87.00 93 ILE A CA 1
ATOM 701 C C . ILE A 1 93 ? 7.614 10.821 -12.416 1.00 87.00 93 ILE A C 1
ATOM 703 O O . ILE A 1 93 ? 6.648 11.532 -12.137 1.00 87.00 93 ILE A O 1
ATOM 707 N N . GLY A 1 94 ? 7.733 9.579 -11.936 1.00 82.25 94 GLY A N 1
ATOM 708 C CA . GLY A 1 94 ? 6.719 8.950 -11.089 1.00 82.25 94 GLY A CA 1
ATOM 709 C C . GLY A 1 94 ? 6.460 9.701 -9.777 1.00 82.25 94 GLY A C 1
ATOM 710 O O . GLY A 1 94 ? 5.307 9.890 -9.384 1.00 82.25 94 GLY A O 1
ATOM 711 N N . ALA A 1 95 ? 7.522 10.144 -9.103 1.00 80.88 95 ALA A N 1
ATOM 712 C CA . ALA A 1 95 ? 7.429 10.799 -7.802 1.00 80.88 95 ALA A CA 1
ATOM 713 C C . ALA A 1 95 ? 6.995 12.269 -7.882 1.00 80.88 95 ALA A C 1
ATOM 715 O O . ALA A 1 95 ? 6.274 12.745 -7.005 1.00 80.88 95 ALA A O 1
ATOM 716 N N . LEU A 1 96 ? 7.436 13.003 -8.905 1.00 82.12 96 LEU A N 1
ATOM 717 C CA . LEU A 1 96 ? 7.283 14.459 -8.967 1.00 82.12 96 LEU A CA 1
ATOM 718 C C . LEU A 1 96 ? 6.163 14.905 -9.910 1.00 82.12 96 LEU A C 1
ATOM 720 O O . LEU A 1 96 ? 5.448 15.852 -9.579 1.00 82.12 96 LEU A O 1
ATOM 724 N N . ASP A 1 97 ? 5.981 14.218 -11.041 1.00 79.00 97 ASP A N 1
ATOM 725 C CA . ASP A 1 97 ? 5.071 14.655 -12.107 1.00 79.00 97 ASP A CA 1
ATOM 726 C C . ASP A 1 97 ? 3.769 13.840 -12.143 1.00 79.00 97 ASP A C 1
ATOM 728 O O . ASP A 1 97 ? 2.702 14.386 -12.423 1.00 79.00 97 ASP A O 1
ATOM 732 N N . ALA A 1 98 ? 3.820 12.551 -11.790 1.00 73.19 98 ALA A N 1
ATOM 733 C CA . ALA A 1 98 ? 2.673 11.634 -11.826 1.00 73.19 98 ALA A CA 1
ATOM 734 C C . ALA A 1 98 ? 1.904 11.514 -10.489 1.00 73.19 98 ALA A C 1
ATOM 736 O O . ALA A 1 98 ? 1.332 10.469 -10.190 1.00 73.19 98 ALA A O 1
ATOM 737 N N . ALA A 1 99 ? 1.846 12.596 -9.707 1.00 61.69 99 ALA A N 1
ATOM 738 C CA . ALA A 1 99 ? 1.042 12.720 -8.481 1.00 61.69 99 ALA A CA 1
ATOM 739 C C . ALA A 1 99 ? 1.551 11.991 -7.214 1.00 61.69 99 ALA A C 1
ATOM 741 O O . ALA A 1 99 ? 0.760 11.616 -6.349 1.00 61.69 99 ALA A O 1
ATOM 742 N N . GLY A 1 100 ? 2.871 11.903 -7.018 1.00 60.34 100 GLY A N 1
ATOM 743 C CA . GLY A 1 100 ? 3.423 11.654 -5.679 1.00 60.34 100 GLY A CA 1
ATOM 744 C C . GLY A 1 100 ? 3.539 10.187 -5.280 1.00 60.34 100 GLY A C 1
ATOM 745 O O . GLY A 1 100 ? 3.396 9.871 -4.098 1.00 60.34 100 GLY A O 1
ATOM 746 N N . ASN A 1 101 ? 3.816 9.294 -6.234 1.00 70.94 101 ASN A N 1
ATOM 747 C CA . ASN A 1 101 ? 4.256 7.945 -5.885 1.00 70.94 101 ASN A CA 1
ATOM 748 C C . ASN A 1 101 ? 5.530 8.021 -5.034 1.00 70.94 101 ASN A C 1
ATOM 750 O O . ASN A 1 101 ? 6.410 8.843 -5.287 1.00 70.94 101 ASN A O 1
ATOM 754 N N . LEU A 1 102 ? 5.630 7.163 -4.020 1.00 73.25 102 LEU A N 1
ATOM 755 C CA . LEU A 1 102 ? 6.840 7.070 -3.210 1.00 73.25 102 LEU A CA 1
ATOM 756 C C . LEU A 1 102 ? 7.920 6.372 -4.050 1.00 73.25 102 LEU A C 1
ATOM 758 O O . LEU A 1 102 ? 7.729 5.205 -4.398 1.00 73.25 102 LEU A O 1
ATOM 762 N N . PRO A 1 103 ? 9.021 7.052 -4.412 1.00 75.94 103 PRO A N 1
ATOM 763 C CA . PRO A 1 103 ? 10.058 6.425 -5.215 1.00 75.94 103 PRO A CA 1
ATOM 764 C C . PRO A 1 103 ? 10.794 5.369 -4.395 1.00 75.94 103 PRO A C 1
ATOM 766 O O . PRO A 1 103 ? 10.976 5.511 -3.185 1.00 75.94 103 PRO A O 1
ATOM 769 N N . VAL A 1 104 ? 11.285 4.334 -5.073 1.00 76.25 104 VAL A N 1
ATOM 770 C CA . VAL A 1 104 ? 12.135 3.308 -4.443 1.00 76.25 104 VAL A CA 1
ATOM 771 C C . VAL A 1 104 ? 13.613 3.714 -4.382 1.00 76.25 104 VAL A C 1
ATOM 773 O O . VAL A 1 104 ? 14.436 2.988 -3.830 1.00 76.25 104 VAL A O 1
ATOM 776 N N . VAL A 1 105 ? 13.961 4.874 -4.949 1.00 77.56 105 VAL A N 1
ATOM 777 C CA . VAL A 1 105 ? 15.316 5.439 -4.954 1.00 77.56 105 VAL A CA 1
ATOM 778 C C . VAL A 1 105 ? 15.471 6.533 -3.901 1.00 77.56 105 VAL A C 1
ATOM 780 O O . VAL A 1 105 ? 14.545 7.287 -3.610 1.00 77.56 105 VAL A O 1
ATOM 783 N N . THR A 1 106 ? 16.682 6.668 -3.364 1.00 79.50 106 THR A N 1
ATOM 784 C CA . THR A 1 106 ? 17.043 7.701 -2.376 1.00 79.50 106 THR A CA 1
ATOM 785 C C . THR A 1 106 ? 17.687 8.941 -3.006 1.00 79.50 106 THR A C 1
ATOM 787 O O . THR A 1 106 ? 18.050 9.882 -2.305 1.00 79.50 106 THR A O 1
ATOM 790 N N . THR A 1 107 ? 17.828 8.961 -4.333 1.00 84.62 107 THR A N 1
ATOM 791 C CA . THR A 1 107 ? 18.530 9.995 -5.111 1.00 84.62 107 THR A CA 1
ATOM 792 C C . THR A 1 107 ? 17.704 11.266 -5.338 1.00 84.62 107 THR A C 1
ATOM 794 O O . THR A 1 107 ? 18.234 12.268 -5.818 1.00 84.62 107 THR A O 1
ATOM 797 N N . ILE A 1 108 ? 16.412 11.261 -4.994 1.00 82.69 108 ILE A N 1
ATOM 798 C CA . ILE A 1 108 ? 15.512 12.408 -5.165 1.00 82.69 108 ILE A CA 1
ATOM 799 C C . ILE A 1 108 ? 15.514 13.237 -3.873 1.00 82.69 108 ILE A C 1
ATOM 801 O O . ILE A 1 108 ? 14.965 12.786 -2.864 1.00 82.69 108 ILE A O 1
ATOM 805 N N . PRO A 1 109 ? 16.097 14.450 -3.867 1.00 80.12 109 PRO A N 1
ATOM 806 C CA . PRO A 1 109 ? 16.167 15.255 -2.655 1.00 80.12 109 PRO A CA 1
ATOM 807 C C . PRO A 1 109 ? 14.774 15.731 -2.240 1.00 80.12 109 PRO A C 1
ATOM 809 O O . PRO A 1 109 ? 13.937 16.058 -3.081 1.00 80.12 109 PRO A O 1
ATOM 812 N N . GLN A 1 110 ? 14.534 15.855 -0.933 1.00 75.50 110 GLN A N 1
ATOM 813 C CA . GLN A 1 110 ? 13.242 16.305 -0.399 1.00 75.50 110 GLN A CA 1
ATOM 814 C C . GLN A 1 110 ? 12.826 17.693 -0.921 1.00 75.50 110 GLN A C 1
ATOM 816 O O . GLN A 1 110 ? 11.641 17.961 -1.111 1.00 75.50 110 GLN A O 1
ATOM 821 N N . SER A 1 111 ? 13.799 18.556 -1.229 1.00 81.19 111 SER A N 1
ATOM 822 C CA . SER A 1 111 ? 13.567 19.864 -1.849 1.00 81.19 111 SER A CA 1
ATOM 823 C C . SER A 1 111 ? 12.951 19.786 -3.251 1.00 81.19 111 SER A C 1
ATOM 825 O O . SER A 1 111 ? 12.362 20.768 -3.689 1.00 81.19 111 SER A O 1
ATOM 827 N N . ALA A 1 112 ? 13.036 18.647 -3.949 1.00 82.62 112 ALA A N 1
ATOM 828 C CA . ALA A 1 112 ? 12.428 18.463 -5.267 1.00 82.62 112 ALA A CA 1
ATOM 829 C C . ALA A 1 112 ? 10.900 18.279 -5.208 1.00 82.62 112 ALA A C 1
ATOM 831 O O . ALA A 1 112 ? 10.217 18.529 -6.199 1.00 82.62 112 ALA A O 1
ATOM 832 N N . TYR A 1 113 ? 10.334 17.925 -4.049 1.00 78.44 113 TYR A N 1
ATOM 833 C CA . TYR A 1 113 ? 8.901 17.655 -3.859 1.00 78.44 113 TYR A CA 1
ATOM 834 C C . TYR A 1 113 ? 8.062 18.941 -3.736 1.00 78.44 113 TYR A C 1
ATOM 836 O O . TYR A 1 113 ? 7.128 19.035 -2.936 1.00 78.44 113 TYR A O 1
ATOM 844 N N . THR A 1 114 ? 8.386 19.975 -4.512 1.00 78.31 114 THR A N 1
ATOM 845 C CA . THR A 1 114 ? 7.733 21.292 -4.422 1.00 78.31 114 THR A CA 1
ATOM 846 C C . THR A 1 114 ? 6.264 21.245 -4.836 1.00 78.31 114 THR A C 1
ATOM 848 O O . THR A 1 114 ? 5.439 21.897 -4.201 1.00 78.31 114 THR A O 1
ATOM 851 N N . LYS A 1 115 ? 5.928 20.429 -5.842 1.00 76.06 115 LYS A N 1
ATOM 852 C CA . LYS A 1 115 ? 4.582 20.321 -6.436 1.00 76.06 115 LYS A CA 1
ATOM 853 C C . LYS A 1 115 ? 3.727 19.182 -5.878 1.00 76.06 115 LYS A C 1
ATOM 855 O O . LYS A 1 115 ? 2.579 19.023 -6.281 1.00 76.06 115 LYS A O 1
ATOM 860 N N . VAL A 1 116 ? 4.282 18.377 -4.978 1.00 79.62 116 VAL A N 1
ATOM 861 C CA . VAL A 1 116 ? 3.597 17.194 -4.458 1.00 79.62 116 VAL A CA 1
ATOM 862 C C . VAL A 1 116 ? 2.582 17.605 -3.373 1.00 79.62 116 VAL A C 1
ATOM 864 O O . VAL A 1 116 ? 2.923 18.463 -2.545 1.00 79.62 116 VAL A O 1
ATOM 867 N N . PRO A 1 117 ? 1.360 17.025 -3.347 1.00 81.12 117 PRO A N 1
ATOM 868 C CA . PRO A 1 117 ? 0.337 17.359 -2.355 1.00 81.12 117 PRO A CA 1
ATOM 869 C C . PRO A 1 117 ? 0.837 17.216 -0.915 1.00 81.12 117 PRO A C 1
ATOM 871 O O . PRO A 1 117 ? 1.618 16.313 -0.606 1.00 81.12 117 PRO A O 1
ATOM 874 N N . GLN A 1 118 ? 0.357 18.081 -0.014 1.00 84.69 118 GLN A N 1
ATOM 875 C CA . GLN A 1 118 ? 0.793 18.083 1.388 1.00 84.69 118 GLN A CA 1
ATOM 876 C C . GLN A 1 118 ? 0.596 16.715 2.054 1.00 84.69 118 GLN A C 1
ATOM 878 O O . GLN A 1 118 ? 1.506 16.234 2.718 1.00 84.69 118 GLN A O 1
ATOM 883 N N . GLY A 1 119 ? -0.514 16.026 1.772 1.00 84.75 119 GLY A N 1
ATOM 884 C CA . GLY A 1 119 ? -0.766 14.698 2.331 1.00 84.75 119 GLY A CA 1
ATOM 885 C C . GLY A 1 119 ? 0.296 13.651 1.964 1.00 84.75 119 GLY A C 1
ATOM 886 O O . GLY A 1 119 ? 0.577 12.767 2.763 1.00 84.75 119 GLY A O 1
ATOM 887 N N . VAL A 1 120 ? 0.957 13.756 0.807 1.00 83.19 120 VAL A N 1
ATOM 888 C CA . VAL A 1 120 ? 2.080 12.861 0.460 1.00 83.19 120 VAL A CA 1
ATOM 889 C C . VAL A 1 120 ? 3.331 13.215 1.275 1.00 83.19 120 VAL A C 1
ATOM 891 O O . VAL A 1 120 ? 4.040 12.326 1.745 1.00 83.19 120 VAL A O 1
ATOM 894 N N . LYS A 1 121 ? 3.592 14.511 1.499 1.00 83.56 121 LYS A N 1
ATOM 895 C CA . LYS A 1 121 ? 4.686 14.967 2.378 1.00 83.56 121 LYS A CA 1
ATOM 896 C C . LYS A 1 121 ? 4.464 14.502 3.816 1.00 83.56 121 LYS A C 1
ATOM 898 O O . LYS A 1 121 ? 5.414 14.093 4.478 1.00 83.56 121 LYS A O 1
ATOM 903 N N . ASP A 1 122 ? 3.215 14.504 4.266 1.00 87.06 122 ASP A N 1
ATOM 904 C CA . ASP A 1 122 ? 2.826 14.019 5.587 1.00 87.06 122 ASP A CA 1
ATOM 905 C C . ASP A 1 122 ? 3.052 12.500 5.711 1.00 87.06 122 ASP A C 1
ATOM 907 O O . ASP A 1 122 ? 3.595 12.048 6.718 1.00 87.06 122 ASP A O 1
ATOM 911 N N . VAL A 1 123 ? 2.750 11.707 4.669 1.00 85.31 123 VAL A N 1
ATOM 912 C CA . VAL A 1 123 ? 3.120 10.275 4.619 1.00 85.31 123 VAL A CA 1
ATOM 913 C C . VAL A 1 123 ? 4.633 10.093 4.770 1.00 85.31 123 VAL A C 1
ATOM 915 O O . VAL A 1 123 ? 5.070 9.291 5.596 1.00 85.31 123 VAL A O 1
ATOM 918 N N . LEU A 1 124 ? 5.441 10.843 4.014 1.00 82.38 124 LEU A N 1
ATOM 919 C CA . LEU A 1 124 ? 6.906 10.773 4.099 1.00 82.38 124 LEU A CA 1
ATOM 920 C C . LEU A 1 124 ? 7.418 11.117 5.506 1.00 82.38 124 LEU A C 1
ATOM 922 O O . LEU A 1 124 ? 8.292 10.426 6.031 1.00 82.38 124 LEU A O 1
ATOM 926 N N . ALA A 1 125 ? 6.849 12.145 6.141 1.00 85.50 125 ALA A N 1
ATOM 927 C CA . ALA A 1 125 ? 7.193 12.528 7.508 1.00 85.50 125 ALA A CA 1
ATOM 928 C C . ALA A 1 125 ? 6.845 11.426 8.524 1.00 85.50 125 ALA A C 1
ATOM 930 O O . ALA A 1 125 ? 7.646 11.136 9.417 1.00 85.50 125 ALA A O 1
ATOM 931 N N . LEU A 1 126 ? 5.695 10.760 8.368 1.00 87.19 126 LEU A N 1
ATOM 932 C CA . LEU A 1 126 ? 5.314 9.620 9.206 1.00 87.19 126 LEU A CA 1
ATOM 933 C C . LEU A 1 126 ? 6.263 8.432 9.019 1.00 87.19 126 LEU A C 1
ATOM 935 O O . LEU A 1 126 ? 6.699 7.844 10.008 1.00 87.19 126 LEU A O 1
ATOM 939 N N . VAL A 1 127 ? 6.638 8.100 7.781 1.00 84.94 127 VAL A N 1
ATOM 940 C CA . VAL A 1 127 ? 7.620 7.036 7.511 1.00 84.94 127 VAL A CA 1
ATOM 941 C C . VAL A 1 127 ? 8.969 7.363 8.156 1.00 84.94 127 VAL A C 1
ATOM 943 O O . VAL A 1 127 ? 9.551 6.496 8.806 1.00 84.94 127 VAL A O 1
ATOM 946 N N . ALA A 1 128 ? 9.443 8.608 8.057 1.00 84.31 128 ALA A N 1
ATOM 947 C CA . ALA A 1 128 ? 10.692 9.034 8.689 1.00 84.31 128 ALA A CA 1
ATOM 948 C C . ALA A 1 128 ? 10.638 8.954 10.229 1.00 84.31 128 ALA A C 1
ATOM 950 O O . ALA A 1 128 ? 11.592 8.501 10.860 1.00 84.31 128 ALA A O 1
ATOM 951 N N . ALA A 1 129 ? 9.521 9.352 10.846 1.00 88.38 129 ALA A N 1
ATOM 952 C CA . ALA A 1 129 ? 9.373 9.369 12.303 1.00 88.38 129 ALA A CA 1
ATOM 953 C C . ALA A 1 129 ? 9.151 7.971 12.912 1.00 88.38 129 ALA A C 1
ATOM 955 O O . ALA A 1 129 ? 9.678 7.644 13.985 1.00 88.38 129 ALA A O 1
ATOM 956 N N . TYR A 1 130 ? 8.365 7.123 12.247 1.00 88.00 130 TYR A N 1
ATOM 957 C CA . TYR A 1 130 ? 7.936 5.833 12.791 1.00 88.00 130 TYR A CA 1
ATOM 958 C C . TYR A 1 130 ? 8.730 4.647 12.240 1.00 88.00 130 TYR A C 1
ATOM 960 O O . TYR A 1 130 ? 8.787 3.610 12.902 1.00 88.00 130 TYR A O 1
ATOM 968 N N . GLY A 1 131 ? 9.420 4.818 11.113 1.00 85.75 131 GLY A N 1
ATOM 969 C CA . GLY A 1 131 ? 9.952 3.715 10.321 1.00 85.75 131 GLY A CA 1
ATOM 970 C C . GLY A 1 131 ? 8.843 3.007 9.539 1.00 85.75 131 GLY A C 1
ATOM 971 O O . GLY A 1 131 ? 7.652 3.270 9.735 1.00 85.75 131 GLY A O 1
ATOM 972 N N . SER A 1 132 ? 9.235 2.084 8.660 1.00 82.06 132 SER A N 1
ATOM 973 C CA . SER A 1 132 ? 8.299 1.239 7.913 1.00 82.06 132 SER A CA 1
ATOM 974 C C . SER A 1 132 ? 8.616 -0.242 8.085 1.00 82.06 132 SER A C 1
ATOM 976 O O . SER A 1 132 ? 9.779 -0.607 8.259 1.00 82.06 132 SER A O 1
ATOM 978 N N . GLN A 1 133 ? 7.582 -1.075 8.036 1.00 80.69 133 GLN A N 1
ATOM 979 C CA . GLN A 1 133 ? 7.692 -2.529 7.955 1.00 80.69 133 GLN A CA 1
ATOM 980 C C . GLN A 1 133 ? 6.664 -3.058 6.958 1.00 80.69 133 GLN A C 1
ATOM 982 O O . GLN A 1 133 ? 5.580 -2.484 6.828 1.00 80.69 133 GLN A O 1
ATOM 987 N N . SER A 1 134 ? 6.954 -4.173 6.297 1.00 76.75 134 SER A N 1
ATOM 988 C CA . SER A 1 134 ? 5.956 -4.824 5.455 1.00 76.75 134 SER A CA 1
ATOM 989 C C . SER A 1 134 ? 4.766 -5.300 6.257 1.00 76.75 134 SER A C 1
ATOM 991 O O . SER A 1 134 ? 4.890 -5.885 7.335 1.00 76.75 134 SER A O 1
ATOM 993 N N . GLY A 1 135 ? 3.589 -5.102 5.672 1.00 77.06 135 GLY A N 1
ATOM 994 C CA . GLY A 1 135 ? 2.409 -5.848 6.072 1.00 77.06 135 GLY A CA 1
ATOM 995 C C . GLY A 1 135 ? 2.543 -7.305 5.647 1.00 77.06 135 GLY A C 1
ATOM 996 O O . GLY A 1 135 ? 3.114 -7.605 4.602 1.00 77.06 135 GLY A O 1
ATOM 997 N N . TRP A 1 136 ? 1.958 -8.211 6.427 1.00 77.38 136 TRP A N 1
ATOM 998 C CA . TRP A 1 136 ? 1.951 -9.646 6.127 1.00 77.38 136 TRP A CA 1
ATOM 999 C C . TRP A 1 136 ? 1.482 -9.963 4.700 1.00 77.38 136 TRP A C 1
ATOM 1001 O O . TRP A 1 136 ? 2.079 -10.790 4.019 1.00 77.38 136 TRP A O 1
ATOM 1011 N N . THR A 1 137 ? 0.432 -9.286 4.228 1.00 75.94 137 THR A N 1
ATOM 1012 C CA . THR A 1 137 ? -0.140 -9.500 2.890 1.00 75.94 137 THR A CA 1
ATOM 1013 C C . THR A 1 137 ? 0.776 -9.061 1.750 1.00 75.94 137 THR A C 1
ATOM 1015 O O . THR A 1 137 ? 0.527 -9.465 0.620 1.00 75.94 137 THR A O 1
ATOM 1018 N N . SER A 1 138 ? 1.817 -8.271 2.032 1.00 76.06 138 SER A N 1
ATOM 1019 C CA . SER A 1 138 ? 2.854 -7.897 1.063 1.00 76.06 138 SER A CA 1
ATOM 1020 C C . SER A 1 138 ? 3.948 -8.964 0.934 1.00 76.06 138 SER A C 1
ATOM 1022 O O . SER A 1 138 ? 4.641 -9.007 -0.072 1.00 76.06 138 SER A O 1
ATOM 1024 N N . GLU A 1 139 ? 4.104 -9.828 1.940 1.00 80.06 139 GLU A N 1
ATOM 1025 C CA . GLU A 1 139 ? 5.197 -10.813 2.036 1.00 80.06 139 GLU A CA 1
ATOM 1026 C C . GLU A 1 139 ? 4.788 -12.216 1.578 1.00 80.06 139 GLU A C 1
ATOM 1028 O O . GLU A 1 139 ? 5.595 -13.147 1.560 1.00 80.06 139 GLU A O 1
ATOM 1033 N N . VAL A 1 140 ? 3.514 -12.401 1.232 1.00 81.31 140 VAL A N 1
ATOM 1034 C CA . VAL A 1 140 ? 2.966 -13.696 0.830 1.00 81.31 140 VAL A CA 1
ATOM 1035 C C . VAL A 1 140 ? 2.222 -13.587 -0.499 1.00 81.31 140 VAL A C 1
ATOM 1037 O O . VAL A 1 140 ? 1.671 -12.531 -0.810 1.00 81.31 140 VAL A O 1
ATOM 1040 N N . PRO A 1 141 ? 2.132 -14.677 -1.282 1.00 82.56 141 PRO A N 1
ATOM 1041 C CA . PRO A 1 141 ? 1.390 -14.665 -2.537 1.00 82.56 141 PRO A CA 1
ATOM 1042 C C . PRO A 1 141 ? -0.059 -14.203 -2.361 1.00 82.56 141 PRO A C 1
ATOM 1044 O O . PRO A 1 141 ? -0.742 -14.650 -1.438 1.00 82.56 141 PRO A O 1
ATOM 1047 N N . GLY A 1 142 ? -0.564 -13.375 -3.281 1.00 81.06 142 GLY A N 1
ATOM 1048 C CA . GLY A 1 142 ? -1.915 -12.803 -3.194 1.00 81.06 142 GLY A CA 1
ATOM 1049 C C . GLY A 1 142 ? -3.030 -13.851 -3.078 1.00 81.06 142 GLY A C 1
ATOM 1050 O O . GLY A 1 142 ? -3.952 -13.684 -2.279 1.00 81.06 142 GLY A O 1
ATOM 1051 N N . ALA A 1 143 ? -2.900 -14.988 -3.771 1.00 84.69 143 ALA A N 1
ATOM 1052 C CA . ALA A 1 143 ? -3.845 -16.105 -3.663 1.00 84.69 143 ALA A CA 1
ATOM 1053 C C . ALA A 1 143 ? -3.967 -16.649 -2.224 1.00 84.69 143 ALA A C 1
ATOM 1055 O O . ALA A 1 143 ? -5.030 -17.106 -1.805 1.00 84.69 143 ALA A O 1
ATOM 1056 N N . TYR A 1 144 ? -2.888 -16.564 -1.447 1.00 86.56 144 TYR A N 1
ATOM 1057 C CA . TYR A 1 144 ? -2.846 -16.986 -0.054 1.00 86.56 144 TYR A CA 1
ATOM 1058 C C . TYR A 1 144 ? -3.214 -15.844 0.904 1.00 86.56 144 TYR A C 1
ATOM 1060 O O . TYR A 1 144 ? -4.135 -15.978 1.710 1.00 86.56 144 TYR A 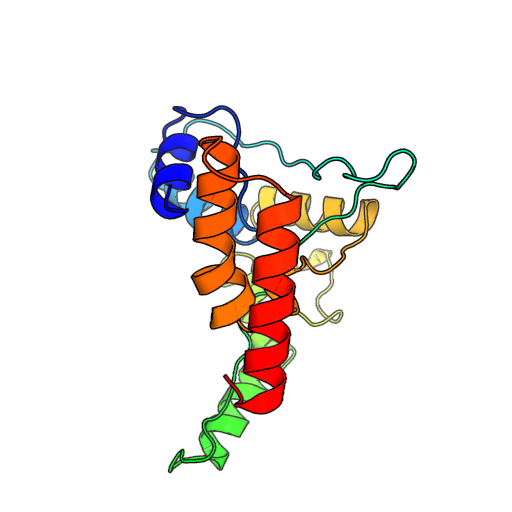O 1
ATOM 1068 N N . GLY A 1 145 ? -2.522 -14.707 0.789 1.00 83.62 145 GLY A N 1
ATOM 1069 C CA . GLY A 1 145 ? -2.671 -13.554 1.677 1.00 83.62 145 GLY A CA 1
ATOM 1070 C C . GLY A 1 145 ? -4.006 -12.828 1.557 1.00 83.62 145 GLY A C 1
ATOM 1071 O O . GLY A 1 145 ? -4.487 -12.294 2.549 1.00 83.62 145 GLY A O 1
ATOM 1072 N N . GLN A 1 146 ? -4.605 -12.811 0.364 1.00 83.75 146 GLN A N 1
ATOM 1073 C CA . GLN A 1 146 ? -5.797 -12.017 0.072 1.00 83.75 146 GLN A CA 1
ATOM 1074 C C . GLN A 1 146 ? -6.986 -12.912 -0.279 1.00 83.75 146 GLN A C 1
ATOM 1076 O O . GLN A 1 146 ? -7.984 -12.909 0.436 1.00 83.75 146 GLN A O 1
ATOM 1081 N N . THR A 1 147 ? -6.884 -13.726 -1.335 1.00 87.75 147 THR A N 1
ATOM 1082 C CA . THR A 1 147 ? -8.022 -14.525 -1.826 1.00 87.75 147 THR A CA 1
ATOM 1083 C C . THR A 1 147 ? -8.484 -15.565 -0.807 1.00 87.75 147 THR A C 1
ATOM 1085 O O . THR A 1 147 ? -9.683 -15.723 -0.589 1.00 87.75 147 THR A O 1
ATOM 1088 N N . PHE A 1 148 ? -7.544 -16.260 -0.162 1.00 91.44 148 PHE A N 1
ATOM 1089 C CA . PHE A 1 148 ? -7.858 -17.268 0.847 1.00 91.44 148 PHE A CA 1
ATOM 1090 C C . PHE A 1 148 ? -8.113 -16.665 2.240 1.00 91.44 148 PHE A C 1
ATOM 1092 O O . PHE A 1 148 ? -9.114 -17.001 2.874 1.00 91.44 148 PHE A O 1
ATOM 1099 N N . LEU A 1 149 ? -7.234 -15.779 2.726 1.00 91.19 149 LEU A N 1
ATOM 1100 C CA . LEU A 1 149 ? -7.312 -15.261 4.099 1.00 91.19 149 LEU A CA 1
ATOM 1101 C C . LEU A 1 149 ? -8.396 -14.188 4.310 1.00 91.19 149 LEU A C 1
ATOM 1103 O O . LEU A 1 149 ? -9.063 -14.227 5.345 1.00 91.19 149 LEU A O 1
ATOM 1107 N N . ASN A 1 150 ? -8.633 -13.259 3.373 1.00 89.31 150 ASN A N 1
ATOM 1108 C CA . ASN A 1 150 ? -9.572 -12.146 3.609 1.00 89.31 150 ASN A CA 1
ATOM 1109 C C . ASN A 1 150 ? -11.006 -12.609 3.939 1.00 89.31 150 ASN A C 1
ATOM 1111 O O . ASN A 1 150 ? -11.579 -12.086 4.898 1.00 89.31 150 ASN A O 1
ATOM 1115 N N . PRO A 1 151 ? -11.594 -13.611 3.247 1.00 92.56 151 PRO A N 1
ATOM 1116 C CA . PRO A 1 151 ? -12.918 -14.120 3.610 1.00 92.56 151 PRO A CA 1
ATOM 1117 C C . PRO A 1 151 ? -12.973 -14.728 5.018 1.00 92.56 151 PRO A C 1
ATOM 1119 O O . PRO A 1 151 ? -14.016 -14.683 5.670 1.00 92.56 1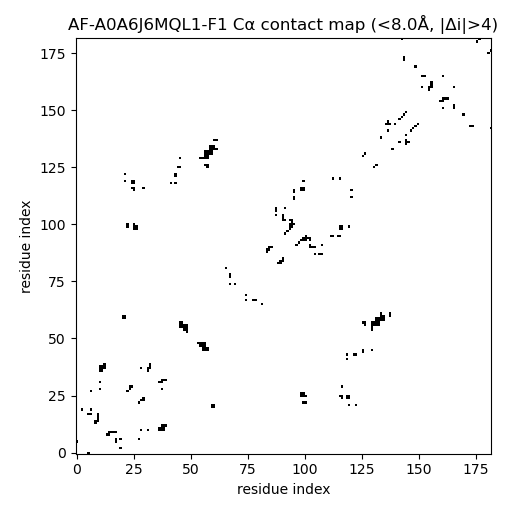51 PRO A O 1
ATOM 1122 N N . LEU A 1 152 ? -11.866 -15.297 5.507 1.00 95.06 152 LEU A N 1
ATOM 1123 C CA . LEU A 1 152 ? -11.780 -15.832 6.867 1.00 95.06 152 LEU A CA 1
ATOM 1124 C C . LEU A 1 152 ? -11.748 -14.705 7.901 1.00 95.06 152 LEU A C 1
ATOM 1126 O O . LEU A 1 152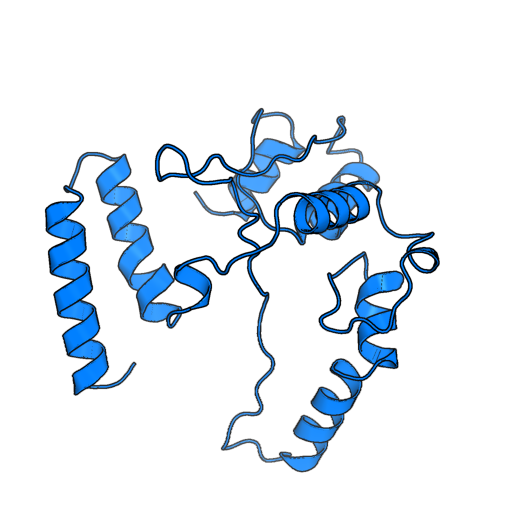 ? -12.466 -14.774 8.896 1.00 95.06 152 LEU A O 1
ATOM 1130 N N . ILE A 1 153 ? -10.995 -13.635 7.637 1.00 92.06 153 ILE A N 1
ATOM 1131 C CA . ILE A 1 153 ? -11.000 -12.433 8.482 1.00 92.06 153 ILE A CA 1
ATOM 1132 C C . ILE A 1 153 ? -12.391 -11.792 8.520 1.00 92.06 153 ILE A C 1
ATOM 1134 O O . ILE A 1 153 ? -12.852 -11.396 9.588 1.00 92.06 153 ILE A O 1
ATOM 1138 N N . GLN A 1 154 ? -13.107 -11.755 7.395 1.00 91.50 154 GLN A N 1
ATOM 1139 C CA . GLN A 1 154 ? -14.486 -11.271 7.380 1.00 91.50 154 GLN A CA 1
ATOM 1140 C C . GLN A 1 154 ? -15.412 -12.155 8.231 1.00 91.50 154 GLN A C 1
ATOM 1142 O O . GLN A 1 154 ? -16.184 -11.642 9.037 1.00 91.50 154 GLN A O 1
ATOM 1147 N N . LYS A 1 155 ? -15.293 -13.486 8.142 1.00 96.00 155 LYS A N 1
ATOM 1148 C CA . LYS A 1 155 ? -16.038 -14.403 9.024 1.00 96.00 155 LYS A CA 1
ATOM 1149 C C . LYS A 1 155 ? -15.707 -14.192 10.502 1.00 96.00 155 LYS A C 1
ATOM 1151 O O . LYS A 1 155 ? -16.606 -14.318 11.329 1.00 96.00 155 LYS A O 1
ATOM 1156 N N . LEU A 1 156 ? -14.454 -13.873 10.838 1.00 96.38 156 LEU A N 1
ATOM 1157 C CA . LEU A 1 156 ? -14.050 -13.552 12.211 1.00 96.38 156 LEU A CA 1
ATOM 1158 C C . LEU A 1 156 ? -14.767 -12.294 12.708 1.00 96.38 156 LEU A C 1
ATOM 1160 O O . LEU A 1 156 ? -15.310 -12.301 13.807 1.00 96.38 156 LEU A O 1
ATOM 1164 N N . GLN A 1 157 ? -14.814 -11.241 11.887 1.00 93.75 157 GLN A N 1
ATOM 1165 C CA . GLN A 1 157 ? -15.534 -10.000 12.203 1.00 93.75 157 GLN A CA 1
ATOM 1166 C C . GLN A 1 157 ? -17.042 -10.225 12.371 1.00 93.75 157 GLN A C 1
ATOM 1168 O O . GLN A 1 157 ? -17.675 -9.588 13.206 1.00 93.75 157 GLN A O 1
ATOM 1173 N N . GLU A 1 158 ? -17.609 -11.159 11.609 1.00 95.88 158 GLU A N 1
ATOM 1174 C CA . GLU A 1 158 ? -19.012 -11.571 11.709 1.00 95.88 158 GLU A CA 1
ATOM 1175 C C . GLU A 1 158 ? -19.285 -12.537 12.881 1.00 95.88 158 GLU A C 1
ATOM 1177 O O . GLU A 1 158 ? -20.422 -12.973 13.057 1.00 95.88 158 GLU A O 1
ATOM 1182 N N . GLY A 1 159 ? -18.265 -12.913 13.666 1.00 97.00 159 GLY A N 1
ATOM 1183 C CA . GLY A 1 159 ? -18.390 -13.865 14.776 1.00 97.00 159 GLY A CA 1
ATOM 1184 C C . GLY A 1 159 ? -18.652 -15.315 14.345 1.00 97.00 159 GLY A C 1
ATOM 1185 O O . GLY A 1 159 ? -19.080 -16.132 15.155 1.00 97.00 159 GLY A O 1
ATOM 1186 N N . LYS A 1 160 ? -18.414 -15.649 13.071 1.00 97.69 160 LYS A N 1
ATOM 1187 C CA . LYS A 1 160 ? -18.704 -16.962 12.461 1.00 97.69 160 LYS A CA 1
ATOM 1188 C C . LYS A 1 160 ? -17.532 -17.945 12.510 1.00 97.69 160 LYS A C 1
ATOM 1190 O O . LYS A 1 160 ? -17.649 -19.059 12.008 1.00 97.69 160 LYS A O 1
ATOM 1195 N N . THR A 1 161 ? -16.389 -17.523 13.035 1.00 97.81 161 THR A N 1
ATOM 1196 C CA . THR A 1 161 ? -15.199 -18.356 13.243 1.00 97.81 161 THR A CA 1
ATOM 1197 C C . THR A 1 161 ? -14.329 -17.736 14.334 1.00 97.81 161 THR A C 1
ATOM 1199 O O . THR A 1 161 ? -14.571 -16.606 14.762 1.00 97.81 161 THR A O 1
ATOM 1202 N N . THR A 1 162 ? -13.306 -18.458 14.779 1.00 97.50 162 THR A N 1
ATOM 1203 C CA . THR A 1 162 ? -12.331 -18.005 15.774 1.00 97.50 162 THR A CA 1
ATOM 1204 C C . THR A 1 162 ? -10.949 -17.796 15.160 1.00 97.50 162 THR A C 1
ATOM 1206 O O . THR A 1 162 ? -10.601 -18.372 14.131 1.00 97.50 162 THR A O 1
ATOM 1209 N N . SER A 1 163 ? -10.104 -17.013 15.830 1.00 95.38 163 SER A N 1
ATOM 1210 C CA . SER A 1 163 ? -8.700 -16.851 15.433 1.00 95.38 163 SER A CA 1
ATOM 1211 C C . SER A 1 163 ? -7.935 -18.183 15.402 1.00 95.38 163 SER A C 1
ATOM 1213 O O . SER A 1 163 ? -7.098 -18.383 14.524 1.00 95.38 163 SER A O 1
ATOM 1215 N N . ALA A 1 164 ? -8.249 -19.118 16.306 1.00 97.44 164 ALA A N 1
ATOM 1216 C CA . ALA A 1 164 ? -7.633 -20.444 16.348 1.00 97.44 164 ALA A CA 1
ATOM 1217 C C . ALA A 1 164 ? -8.009 -21.308 15.130 1.00 97.44 164 ALA A C 1
ATOM 1219 O O . ALA A 1 164 ? -7.151 -21.970 14.544 1.00 97.44 164 ALA A O 1
ATOM 1220 N N . GLU A 1 165 ? -9.278 -21.277 14.715 1.00 97.88 165 GLU A N 1
ATOM 1221 C CA . GLU A 1 165 ? -9.744 -21.971 13.507 1.00 97.88 165 GLU A CA 1
ATOM 1222 C C . GLU A 1 165 ? -9.087 -21.408 12.247 1.00 97.88 165 GLU A C 1
ATOM 1224 O O . GLU A 1 165 ? -8.634 -22.173 11.392 1.00 97.88 165 GLU A O 1
ATOM 1229 N N . ILE A 1 166 ? -8.964 -20.080 12.162 1.00 97.00 166 ILE A N 1
ATOM 1230 C CA . ILE A 1 166 ? -8.262 -19.416 11.060 1.00 97.00 166 ILE A CA 1
ATOM 1231 C C . ILE A 1 166 ? -6.792 -19.823 11.035 1.00 97.00 166 ILE A C 1
ATOM 1233 O O . ILE A 1 166 ? -6.299 -20.184 9.972 1.00 97.00 166 ILE A O 1
ATOM 1237 N N . ALA A 1 167 ? -6.104 -19.834 12.180 1.00 95.06 167 ALA A N 1
ATOM 1238 C CA . ALA A 1 167 ? -4.701 -20.239 12.250 1.00 95.06 167 ALA A CA 1
ATOM 1239 C C . ALA A 1 167 ? -4.495 -21.680 11.748 1.00 95.06 167 ALA A C 1
ATOM 1241 O O . ALA A 1 167 ? -3.566 -21.951 10.985 1.00 95.06 167 ALA A O 1
ATOM 1242 N N . LYS A 1 168 ? -5.401 -22.601 12.104 1.00 97.06 168 LYS A N 1
ATOM 1243 C CA . LYS A 1 168 ? -5.371 -23.986 11.612 1.00 97.06 168 LYS A CA 1
ATOM 1244 C C . LYS A 1 168 ? -5.598 -24.062 10.099 1.00 97.06 168 LYS A C 1
ATOM 1246 O O . LYS A 1 168 ? -4.870 -24.774 9.409 1.00 97.06 168 LYS A O 1
ATOM 1251 N N . ALA A 1 169 ? -6.582 -23.328 9.577 1.00 95.94 169 ALA A N 1
ATOM 1252 C CA . ALA A 1 169 ? -6.866 -23.278 8.143 1.00 95.94 169 ALA A CA 1
ATOM 1253 C C . ALA A 1 169 ? -5.700 -22.661 7.350 1.00 95.94 169 ALA A C 1
ATOM 1255 O O . ALA A 1 169 ? -5.321 -23.170 6.296 1.00 95.94 169 ALA A O 1
ATOM 1256 N N . GLN A 1 170 ? -5.100 -21.601 7.891 1.00 94.00 170 GLN A N 1
ATOM 1257 C CA . GLN A 1 170 ? -3.920 -20.938 7.353 1.00 94.00 170 GLN A CA 1
ATOM 1258 C C . GLN A 1 170 ? -2.733 -21.901 7.262 1.00 94.00 170 GLN A C 1
ATOM 1260 O O . GLN A 1 170 ? -2.158 -22.051 6.186 1.00 94.00 170 GLN A O 1
ATOM 1265 N N . GLN A 1 171 ? -2.418 -22.614 8.347 1.00 94.06 171 GLN A N 1
ATOM 1266 C CA . GLN A 1 171 ? -1.341 -23.605 8.358 1.00 94.06 171 GLN A CA 1
ATOM 1267 C C . GLN A 1 171 ? -1.571 -24.712 7.318 1.00 94.06 171 GLN A C 1
ATOM 1269 O O . GLN A 1 171 ? -0.670 -25.020 6.540 1.00 94.06 171 GLN A O 1
ATOM 1274 N N . ALA A 1 172 ? -2.785 -25.265 7.248 1.00 94.75 172 ALA A N 1
ATOM 1275 C CA . ALA A 1 172 ? -3.112 -26.304 6.274 1.00 94.75 172 ALA A CA 1
ATOM 1276 C C . ALA A 1 172 ? -2.944 -25.813 4.825 1.00 94.75 172 ALA A C 1
ATOM 1278 O O . ALA A 1 172 ? -2.386 -26.524 3.989 1.00 94.75 172 ALA A O 1
ATOM 1279 N N . LYS A 1 173 ? -3.372 -24.577 4.523 1.00 92.56 173 LYS A N 1
ATOM 1280 C CA . LYS A 1 173 ? -3.205 -24.008 3.181 1.00 92.56 173 LYS A CA 1
ATOM 1281 C C . LYS A 1 173 ? -1.739 -23.707 2.856 1.00 92.56 173 LYS A C 1
ATOM 1283 O O . LYS A 1 173 ? -1.328 -23.906 1.717 1.00 92.56 173 LYS A O 1
ATOM 1288 N N . LEU A 1 174 ? -0.938 -23.275 3.831 1.00 89.94 174 LEU A N 1
ATOM 1289 C CA . LEU A 1 174 ? 0.504 -23.095 3.640 1.00 89.94 174 LEU A CA 1
ATOM 1290 C C . LEU A 1 174 ? 1.195 -24.412 3.275 1.00 89.94 174 LEU A C 1
ATOM 1292 O O . LEU A 1 174 ? 2.042 -24.444 2.386 1.00 89.94 174 LEU A O 1
ATOM 1296 N N . GLU A 1 175 ? 0.846 -25.498 3.964 1.00 92.69 175 GLU A N 1
ATOM 1297 C CA . GLU A 1 175 ? 1.390 -26.830 3.689 1.00 92.69 175 GLU A CA 1
ATOM 1298 C C . GLU A 1 175 ? 0.986 -27.351 2.308 1.00 92.69 175 GLU A C 1
ATOM 1300 O O . GLU A 1 175 ? 1.813 -27.953 1.626 1.00 92.69 175 GLU A O 1
ATOM 1305 N N . ASP A 1 176 ? -0.249 -27.090 1.880 1.00 90.31 176 ASP A N 1
ATOM 1306 C CA . ASP A 1 176 ? -0.730 -27.387 0.528 1.00 90.31 176 ASP A CA 1
ATOM 1307 C C . ASP A 1 176 ? 0.074 -26.627 -0.540 1.00 90.31 176 ASP A C 1
ATOM 1309 O O . ASP A 1 176 ? 0.644 -27.250 -1.434 1.00 90.31 176 ASP A O 1
ATOM 1313 N N . VAL A 1 177 ? 0.229 -25.306 -0.388 1.00 87.12 177 VAL A N 1
ATOM 1314 C CA . VAL A 1 177 ? 1.018 -24.475 -1.319 1.00 87.12 177 VAL A CA 1
ATOM 1315 C C . VAL A 1 177 ? 2.479 -24.929 -1.378 1.00 87.12 177 VAL A C 1
ATOM 1317 O O . VAL A 1 177 ? 3.078 -24.973 -2.448 1.00 87.12 177 VAL A O 1
ATOM 1320 N N . ARG A 1 178 ? 3.075 -25.317 -0.244 1.00 86.44 178 ARG A N 1
ATOM 1321 C CA . ARG A 1 178 ? 4.455 -25.835 -0.214 1.00 86.44 178 ARG A CA 1
ATOM 1322 C C . ARG A 1 178 ? 4.613 -27.171 -0.937 1.00 86.44 178 ARG A C 1
ATOM 1324 O O . ARG A 1 178 ? 5.694 -27.437 -1.453 1.00 86.44 178 ARG A O 1
ATOM 1331 N N . LYS A 1 179 ? 3.578 -28.012 -0.948 1.00 90.19 179 LYS A N 1
ATOM 1332 C CA . LYS A 1 179 ? 3.601 -29.317 -1.624 1.00 90.19 179 LYS A CA 1
ATOM 1333 C C . LYS A 1 179 ? 3.324 -29.194 -3.119 1.00 90.19 179 LYS A C 1
ATOM 1335 O O . LYS A 1 179 ? 3.962 -29.888 -3.903 1.00 90.19 179 LYS A O 1
ATOM 1340 N N . ASN A 1 180 ? 2.387 -28.328 -3.493 1.00 87.69 180 ASN A N 1
ATOM 1341 C CA . ASN A 1 180 ? 1.786 -28.325 -4.826 1.00 87.69 180 ASN A CA 1
ATOM 1342 C C . ASN A 1 180 ? 2.124 -27.079 -5.662 1.00 87.69 180 ASN A C 1
ATOM 1344 O O . ASN A 1 180 ? 1.844 -27.061 -6.857 1.00 87.69 180 ASN A O 1
ATOM 1348 N N . GLY A 1 181 ? 2.747 -26.060 -5.064 1.00 75.25 181 GLY A N 1
ATOM 1349 C CA . GLY A 1 181 ? 2.879 -24.736 -5.668 1.00 75.25 181 GLY A CA 1
ATOM 1350 C C . GLY A 1 181 ? 1.634 -23.871 -5.449 1.00 75.25 181 GLY A C 1
ATOM 1351 O O . GLY A 1 181 ? 0.701 -24.258 -4.741 1.00 75.25 181 GLY A O 1
ATOM 1352 N N . LEU A 1 182 ? 1.660 -22.664 -6.021 1.00 64.56 182 LEU A N 1
ATOM 1353 C CA . LEU A 1 182 ? 0.491 -21.779 -6.102 1.00 64.56 182 LEU A CA 1
ATOM 1354 C C . LEU A 1 182 ? -0.458 -22.216 -7.214 1.00 64.56 182 LEU A C 1
ATOM 1356 O O . LEU A 1 182 ? 0.054 -22.561 -8.302 1.00 64.56 182 LEU A O 1
#

InterPro domains:
  IPR006059 Bacterial-type extracellular solute-binding protein [PF01547] (4-92)

Solvent-accessible surface area (backbone atoms only — not comparable to full-atom values): 11040 Å² total; per-residue (Å²): 132,56,69,67,57,53,48,53,35,32,46,64,67,73,38,97,71,76,96,78,62,79,61,34,44,31,42,60,51,44,51,33,38,74,72,60,60,25,86,72,84,84,86,86,81,71,58,77,45,94,50,87,96,49,78,41,46,31,62,53,76,88,71,84,83,89,80,78,63,91,83,51,94,53,56,67,63,51,52,51,52,52,49,46,54,72,28,75,65,36,31,46,45,39,28,54,72,66,45,36,48,84,52,95,64,85,84,68,58,79,83,68,54,75,80,40,51,66,58,38,55,51,51,53,51,48,38,71,74,45,35,73,47,81,38,71,58,73,78,39,61,56,69,55,44,44,68,56,40,46,62,53,55,51,33,39,76,69,67,74,51,50,73,68,58,50,52,53,52,49,52,54,51,52,54,47,35,73,74,72,47,132

Sequence (182 aa):
MDLDQATALFTAGKSCMLLGGTWMPGGAFETETKKGAMKFTPGLAVLPSVVAGKKATYTPYYGDAYGVPTKSKNQEWALELLRYFMSDEGQKIGALDAAGNLPVVTTIPQSAYTKVPQGVKDVLALVAAYGSQSGWTSEVPGAYGQTFLNPLIQKLQEGKTTSAEIAKAQQAKLEDVRKNGL